Protein AF-A0A183E2H8-F1 (afdb_monomer)

Secondary structure (DSSP, 8-state):
-HHHHHHHHHHHTS-TTS--HHHHHT-GGGT-HHHHTS-S-HHHHHHHHHHHHHHHHHHHHTTTTTSPPPHHHHHHHHHHHHHHHHHTTT----SB---TT---TTPBPPHHHHHHHHHHHHHHHHHHHTTSTTGGGHHHHHHHHHTTS-TTS-HHHHHHHH-TT-HHHHHHHHHHHHHT-

Sequence (181 aa):
MKTERRVLEMLSEFNVDHLDLKLTISNEVLRDRTLYTLPDCAARRRLFTVVEALLMGLWQESFFGRVALEQQAQLFVVLIFGILKETLPKIRFNSEMFWFGGEQKRLKTDPLNNSLSFLSACWHIAALALRSSVSGEIEPFLHASCSLVPATSCLPMALLAHDERCLSCAVALLHLQQANM

Mean predicted aligned error: 7.99 Å

pLDDT: mean 79.0, std 15.91, range [37.16, 96.38]

Structure (mmCIF, N/CA/C/O backbone):
data_AF-A0A183E2H8-F1
#
_entry.id   AF-A0A183E2H8-F1
#
loop_
_atom_site.group_PDB
_atom_site.id
_atom_site.type_symbol
_atom_site.label_atom_id
_atom_site.label_alt_id
_atom_site.label_comp_id
_atom_site.label_asym_id
_atom_site.label_entity_id
_atom_site.label_seq_id
_atom_site.pdbx_PDB_ins_code
_atom_site.Cartn_x
_atom_site.Cartn_y
_atom_site.Cartn_z
_atom_site.occupancy
_atom_site.B_iso_or_equiv
_atom_site.auth_seq_id
_atom_site.auth_comp_id
_atom_site.auth_asym_id
_atom_site.auth_atom_id
_atom_site.pdbx_PDB_model_num
ATOM 1 N N . MET A 1 1 ? -0.381 -4.845 -23.004 1.00 54.28 1 MET A N 1
ATOM 2 C CA . MET A 1 1 ? -0.134 -3.441 -23.416 1.00 54.28 1 MET A CA 1
ATOM 3 C C . MET A 1 1 ? -1.381 -2.551 -23.389 1.00 54.28 1 MET A C 1
ATOM 5 O O . MET A 1 1 ? -1.341 -1.567 -22.669 1.00 54.28 1 MET A O 1
ATOM 9 N N . LYS A 1 2 ? -2.494 -2.848 -24.093 1.00 59.28 2 LYS A N 1
ATOM 10 C CA . LYS A 1 2 ? -3.701 -1.976 -24.052 1.00 59.28 2 LYS A CA 1
ATOM 11 C C . LYS A 1 2 ? -4.366 -1.883 -22.664 1.00 59.28 2 LYS A C 1
ATOM 13 O O . LYS A 1 2 ? -4.804 -0.807 -22.282 1.00 59.28 2 LYS A O 1
ATOM 18 N N . THR A 1 3 ? -4.391 -2.975 -21.898 1.00 73.81 3 THR A N 1
ATOM 19 C CA . THR A 1 3 ? -4.982 -3.013 -20.545 1.00 73.81 3 THR A CA 1
ATOM 20 C C . THR A 1 3 ? -4.170 -2.215 -19.523 1.00 73.81 3 THR A C 1
ATOM 22 O O . THR A 1 3 ? -4.734 -1.433 -18.774 1.00 73.81 3 THR A O 1
ATOM 25 N N . GLU A 1 4 ? -2.842 -2.349 -19.538 1.00 78.50 4 GLU A N 1
ATOM 26 C CA . GLU A 1 4 ? -1.947 -1.652 -18.602 1.00 78.50 4 GLU A CA 1
ATOM 27 C C . GLU A 1 4 ? -2.005 -0.131 -18.765 1.00 78.50 4 GLU A C 1
ATOM 29 O O . GLU A 1 4 ? -2.102 0.592 -17.781 1.00 78.50 4 GLU A O 1
ATOM 34 N N . ARG A 1 5 ? -2.008 0.356 -20.012 1.00 81.00 5 ARG A N 1
ATOM 35 C CA . ARG A 1 5 ? -2.097 1.790 -20.301 1.00 81.00 5 ARG A CA 1
ATOM 36 C C . ARG A 1 5 ? -3.407 2.394 -19.797 1.00 81.00 5 ARG A C 1
ATOM 38 O O . ARG A 1 5 ? -3.380 3.444 -19.173 1.00 81.00 5 ARG A O 1
ATOM 45 N N . ARG A 1 6 ? -4.528 1.699 -20.003 1.00 86.75 6 ARG A N 1
ATOM 46 C CA . ARG A 1 6 ? -5.835 2.129 -19.492 1.00 86.75 6 ARG A CA 1
ATOM 47 C C . ARG A 1 6 ? -5.867 2.156 -17.962 1.00 86.75 6 ARG A C 1
ATOM 49 O O . ARG A 1 6 ? -6.419 3.080 -17.383 1.00 86.75 6 ARG A O 1
ATOM 56 N N . VAL A 1 7 ? -5.275 1.154 -17.308 1.00 87.00 7 VAL A N 1
ATOM 57 C CA . VAL A 1 7 ? -5.150 1.129 -15.840 1.00 87.00 7 VAL A CA 1
ATOM 58 C C . VAL A 1 7 ? -4.305 2.297 -15.347 1.00 87.00 7 VAL A C 1
ATOM 60 O O . VAL A 1 7 ? -4.695 2.966 -14.398 1.00 87.00 7 VAL A O 1
ATOM 63 N N . LEU A 1 8 ? -3.182 2.578 -16.008 1.00 87.62 8 LEU A N 1
ATOM 64 C CA . LEU A 1 8 ? -2.346 3.723 -15.670 1.00 87.62 8 LEU A CA 1
ATOM 65 C C . LEU A 1 8 ? -3.106 5.045 -15.829 1.00 87.62 8 LEU A C 1
ATOM 67 O O . LEU A 1 8 ? -3.042 5.864 -14.925 1.00 87.62 8 LEU A O 1
ATOM 71 N N . GLU A 1 9 ? -3.853 5.227 -16.921 1.00 87.75 9 GLU A N 1
ATOM 72 C CA . GLU A 1 9 ? -4.687 6.415 -17.149 1.00 87.75 9 GLU A CA 1
ATOM 73 C C . GLU A 1 9 ? -5.702 6.610 -16.010 1.00 87.75 9 GLU A C 1
ATOM 75 O O . GLU A 1 9 ? -5.729 7.682 -15.414 1.00 87.75 9 GLU A O 1
ATOM 80 N N . MET A 1 10 ? -6.429 5.557 -15.613 1.00 89.31 10 MET A N 1
ATOM 81 C CA . MET A 1 10 ? -7.359 5.614 -14.471 1.00 89.31 10 MET A CA 1
ATOM 82 C C . MET A 1 10 ? -6.645 5.939 -13.149 1.00 89.31 10 MET A C 1
ATOM 84 O O . MET A 1 10 ? -7.134 6.722 -12.343 1.00 89.31 10 MET A O 1
ATOM 88 N N . LEU A 1 11 ? -5.466 5.358 -12.906 1.00 90.06 11 LEU A N 1
ATOM 89 C CA . LEU A 1 11 ? -4.692 5.613 -11.686 1.00 90.06 11 LEU A CA 1
ATOM 90 C C . LEU A 1 11 ? -4.042 7.009 -11.675 1.00 90.06 11 LEU A C 1
ATOM 92 O O . LEU A 1 11 ? -3.714 7.539 -10.611 1.00 90.06 11 LEU A O 1
ATOM 96 N N . SER A 1 12 ? -3.818 7.610 -12.840 1.00 88.12 12 SER A N 1
ATOM 97 C CA . SER A 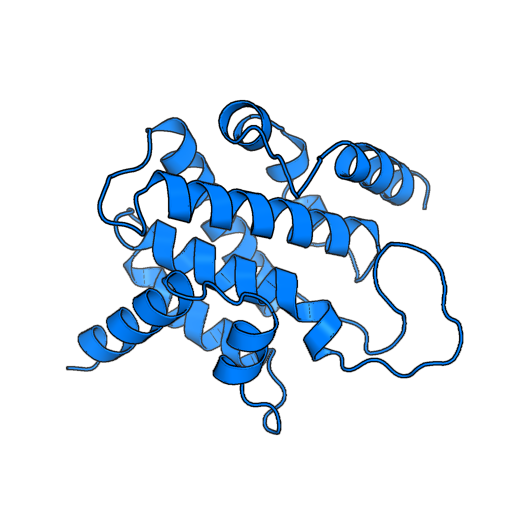1 12 ? -3.277 8.963 -12.973 1.00 88.12 12 SER A CA 1
ATOM 98 C C . SER A 1 12 ? -4.288 10.047 -12.600 1.00 88.12 12 SER A C 1
ATOM 100 O O . SER A 1 12 ? -3.861 11.138 -12.238 1.00 88.12 12 SER A O 1
ATOM 102 N N . GLU A 1 13 ? -5.589 9.747 -12.616 1.00 89.31 13 GLU A N 1
ATOM 103 C CA . GLU A 1 13 ? -6.647 10.678 -12.193 1.00 89.31 13 GLU A CA 1
ATOM 104 C C . GLU A 1 13 ? -6.617 10.969 -10.682 1.00 89.31 13 GLU A C 1
ATOM 106 O O . GLU A 1 13 ? -7.093 12.012 -10.238 1.00 89.31 13 GLU A O 1
ATOM 111 N N . PHE A 1 14 ? -6.013 10.087 -9.878 1.00 88.62 14 PHE A N 1
ATOM 112 C CA . PHE A 1 14 ? -5.847 10.319 -8.445 1.00 88.62 14 PHE A CA 1
ATOM 113 C C . PHE A 1 14 ? -4.779 11.383 -8.179 1.00 88.62 14 PHE A C 1
ATOM 115 O O . PHE A 1 14 ? -3.602 11.189 -8.494 1.00 88.62 14 PHE A O 1
ATOM 122 N N . ASN A 1 15 ? -5.162 12.475 -7.521 1.00 89.19 15 ASN A N 1
ATOM 123 C CA . ASN A 1 15 ? -4.214 13.443 -6.984 1.00 89.19 15 ASN A CA 1
ATOM 124 C C . ASN A 1 15 ? -3.679 12.945 -5.632 1.00 89.19 15 ASN A C 1
ATOM 126 O O . ASN A 1 15 ? -4.336 13.107 -4.610 1.00 89.19 15 ASN A O 1
ATOM 130 N N . VAL A 1 16 ? -2.493 12.330 -5.633 1.00 85.94 16 VAL A N 1
ATOM 131 C CA . VAL A 1 16 ? -1.892 11.723 -4.428 1.00 85.94 16 VAL A CA 1
ATOM 132 C C . VAL A 1 16 ? -1.556 12.731 -3.331 1.00 85.94 16 VAL A C 1
ATOM 134 O O . VAL A 1 16 ? -1.528 12.353 -2.165 1.00 85.94 16 VAL A O 1
ATOM 137 N N . ASP A 1 17 ? -1.378 14.005 -3.681 1.00 81.25 17 ASP A N 1
ATOM 138 C CA . ASP A 1 17 ? -1.115 15.066 -2.707 1.00 81.25 17 ASP A CA 1
ATOM 139 C C . ASP A 1 17 ? -2.408 15.545 -2.018 1.00 81.25 17 ASP A C 1
ATOM 141 O O . ASP A 1 17 ? -2.357 16.148 -0.949 1.00 81.25 17 ASP A O 1
ATOM 145 N N . HIS A 1 18 ? -3.571 15.299 -2.637 1.00 86.50 18 HIS A N 1
ATOM 146 C CA . HIS A 1 18 ? -4.880 15.809 -2.209 1.00 86.50 18 HIS A CA 1
ATOM 147 C C . HIS A 1 18 ? -5.983 14.761 -2.443 1.00 86.50 18 HIS A C 1
ATOM 149 O O . HIS A 1 18 ? -6.940 14.999 -3.185 1.00 86.50 18 HIS A O 1
ATOM 155 N N . LEU A 1 19 ? -5.836 13.576 -1.845 1.00 89.50 19 LEU A N 1
ATOM 156 C CA . LEU A 1 19 ? -6.822 12.500 -1.976 1.00 89.50 19 LEU A CA 1
ATOM 157 C C . LEU A 1 19 ? -8.088 12.786 -1.162 1.00 89.50 19 LEU A C 1
ATOM 159 O O . LEU A 1 19 ? -8.027 13.010 0.046 1.00 89.50 19 LEU A O 1
ATOM 163 N N . ASP A 1 20 ? -9.252 12.655 -1.799 1.00 92.81 20 ASP A N 1
ATOM 164 C CA . ASP A 1 20 ? -10.514 12.466 -1.080 1.00 92.81 20 ASP A CA 1
ATOM 165 C C . ASP A 1 20 ? -10.590 11.007 -0.613 1.00 92.81 20 ASP A C 1
ATOM 167 O O . ASP A 1 20 ? -10.833 10.097 -1.412 1.00 92.81 20 ASP A O 1
ATOM 171 N N . LEU A 1 21 ? -10.346 10.769 0.677 1.00 92.81 21 LEU A N 1
ATOM 172 C CA . LEU A 1 21 ? -10.249 9.418 1.237 1.00 92.81 21 LEU A CA 1
ATOM 173 C C . LEU A 1 21 ? -11.554 8.623 1.069 1.00 92.81 21 LEU A C 1
ATOM 175 O O . LEU A 1 21 ? -11.506 7.438 0.728 1.00 92.81 21 LEU A O 1
ATOM 179 N N . LYS 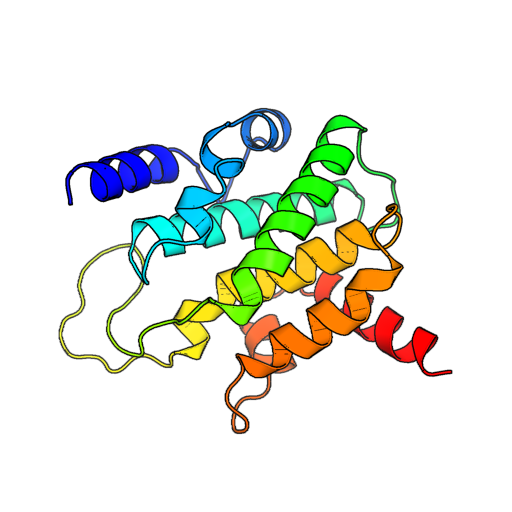A 1 22 ? -12.720 9.264 1.232 1.00 91.06 22 LYS A N 1
ATOM 180 C CA . LYS A 1 22 ? -14.029 8.590 1.164 1.00 91.06 22 LYS A CA 1
ATOM 181 C C . LYS A 1 22 ? -14.353 8.146 -0.262 1.00 91.06 22 LYS A C 1
ATOM 183 O O . LYS A 1 22 ? -14.769 7.001 -0.480 1.00 91.06 22 LYS A O 1
ATOM 188 N N . LEU A 1 23 ? -14.112 9.019 -1.241 1.00 90.94 23 LEU A N 1
ATOM 189 C CA . LEU A 1 23 ? -14.268 8.673 -2.656 1.00 90.94 23 LEU A CA 1
ATOM 190 C C . LEU A 1 23 ? -13.242 7.622 -3.088 1.00 90.94 23 LEU A C 1
ATOM 192 O O . LEU A 1 23 ? -13.588 6.661 -3.774 1.00 90.94 23 LEU A O 1
ATOM 196 N N . THR A 1 24 ? -11.996 7.763 -2.636 1.00 93.06 24 THR A N 1
ATOM 197 C CA . THR A 1 24 ? -10.891 6.884 -3.034 1.00 93.06 24 THR A CA 1
ATOM 198 C C . THR A 1 24 ? -11.090 5.455 -2.518 1.00 93.06 24 THR A C 1
ATOM 200 O O . THR A 1 24 ? -10.971 4.513 -3.298 1.00 93.06 24 THR A O 1
ATOM 203 N N . ILE A 1 25 ? -11.492 5.266 -1.252 1.00 94.50 25 ILE A N 1
ATOM 204 C CA . ILE A 1 25 ? -11.811 3.938 -0.680 1.00 94.50 25 ILE A CA 1
ATOM 205 C C . ILE A 1 25 ? -12.918 3.215 -1.465 1.00 94.50 25 ILE A C 1
ATOM 207 O O . ILE A 1 25 ? -12.972 1.979 -1.501 1.00 94.50 25 ILE A O 1
ATOM 211 N N . SER A 1 26 ? -13.828 3.976 -2.071 1.00 91.81 26 SER A N 1
ATOM 212 C CA . SER A 1 26 ? -14.963 3.451 -2.831 1.00 91.81 26 SER A CA 1
ATOM 213 C C . SER A 1 26 ? -14.603 3.063 -4.268 1.00 91.81 26 SER A C 1
ATOM 215 O O . SER A 1 26 ? -15.443 2.507 -4.968 1.00 91.81 26 SER A O 1
ATOM 217 N N . ASN A 1 27 ? -13.375 3.332 -4.719 1.00 93.69 27 ASN A N 1
ATOM 218 C CA . ASN A 1 27 ? -12.967 3.059 -6.089 1.00 93.69 27 ASN A CA 1
ATOM 219 C C . ASN A 1 27 ? -12.604 1.578 -6.297 1.00 93.69 27 ASN A C 1
ATOM 221 O O . ASN A 1 27 ? -11.701 1.038 -5.656 1.00 93.69 27 ASN A O 1
ATOM 225 N N . GLU A 1 28 ? -13.280 0.933 -7.246 1.00 92.00 28 GLU A N 1
ATOM 226 C CA . GLU A 1 28 ? -13.105 -0.492 -7.553 1.00 92.00 28 GLU A CA 1
ATOM 227 C C . GLU A 1 28 ? -11.723 -0.834 -8.127 1.00 92.00 28 GLU A C 1
ATOM 229 O O . GLU A 1 28 ? -11.232 -1.942 -7.918 1.00 92.00 28 GLU A O 1
ATOM 234 N N . VAL A 1 29 ? -11.038 0.118 -8.774 1.00 92.81 29 VAL A N 1
ATOM 235 C CA . VAL A 1 29 ? -9.674 -0.096 -9.290 1.00 92.81 29 VAL A CA 1
ATOM 236 C C . VAL A 1 29 ? -8.709 -0.433 -8.152 1.00 92.81 29 VAL A C 1
ATOM 238 O O . VAL A 1 29 ? -7.839 -1.281 -8.320 1.00 92.81 29 VAL A O 1
ATOM 241 N N . LEU A 1 30 ? -8.881 0.165 -6.969 1.00 93.88 30 LEU A N 1
ATOM 242 C CA . LEU A 1 30 ? -8.025 -0.119 -5.811 1.00 93.88 30 LEU A CA 1
ATOM 243 C C . LEU A 1 30 ? -8.356 -1.457 -5.135 1.00 93.88 30 LEU A C 1
ATOM 245 O O . LEU A 1 30 ? -7.588 -1.938 -4.311 1.00 93.88 30 LEU A O 1
ATOM 249 N N . ARG A 1 31 ? -9.493 -2.072 -5.470 1.00 93.88 31 ARG A N 1
ATOM 250 C CA . ARG A 1 31 ? -9.941 -3.358 -4.911 1.00 93.88 31 ARG A CA 1
ATOM 251 C C . ARG A 1 31 ? -9.623 -4.535 -5.830 1.00 93.88 31 ARG A C 1
ATOM 253 O O . ARG A 1 31 ? -9.692 -5.689 -5.399 1.00 93.88 31 ARG A O 1
ATOM 260 N N . ASP A 1 32 ? -9.269 -4.260 -7.082 1.00 93.62 32 ASP A N 1
ATOM 261 C CA . ASP A 1 32 ? -8.957 -5.277 -8.077 1.00 93.62 32 ASP A CA 1
ATOM 262 C C . ASP A 1 32 ? -7.619 -5.961 -7.766 1.00 93.62 32 ASP A C 1
ATOM 264 O O . ASP A 1 32 ? -6.531 -5.462 -8.067 1.00 93.62 32 ASP A O 1
ATOM 268 N N . ARG A 1 33 ? -7.715 -7.171 -7.204 1.00 93.44 33 ARG A N 1
ATOM 269 C CA . ARG A 1 33 ? -6.571 -8.029 -6.864 1.00 93.44 33 ARG A CA 1
ATOM 270 C C . ARG A 1 33 ? -5.638 -8.290 -8.043 1.00 93.44 33 ARG A C 1
ATOM 272 O O . ARG A 1 33 ? -4.438 -8.467 -7.839 1.00 93.44 33 ARG A O 1
ATOM 279 N N . THR A 1 34 ? -6.162 -8.334 -9.268 1.00 92.31 34 THR A N 1
ATOM 280 C CA . THR A 1 34 ? -5.356 -8.676 -10.446 1.00 92.31 34 THR A CA 1
ATOM 281 C C . THR A 1 34 ? -4.284 -7.620 -10.709 1.00 92.31 34 THR A C 1
ATOM 283 O O . THR A 1 34 ? -3.170 -7.966 -11.110 1.00 92.31 34 THR A O 1
ATOM 286 N N . LEU A 1 35 ? -4.561 -6.354 -10.373 1.00 92.75 35 LEU A N 1
ATOM 287 C CA . LEU A 1 35 ? -3.640 -5.238 -10.583 1.00 92.75 35 LEU A CA 1
ATOM 288 C C . LEU A 1 35 ? -2.413 -5.303 -9.665 1.00 92.75 35 LEU A C 1
ATOM 290 O O . LEU A 1 35 ? -1.305 -4.976 -10.092 1.00 92.75 35 LEU A O 1
ATOM 294 N N . TYR A 1 36 ? -2.583 -5.805 -8.441 1.00 92.69 36 TYR A N 1
ATOM 295 C CA . TYR A 1 36 ? -1.495 -6.004 -7.475 1.00 92.69 36 TYR A CA 1
ATOM 296 C C . TYR A 1 36 ? -0.517 -7.102 -7.915 1.00 92.69 36 TYR A C 1
ATOM 298 O O . TYR A 1 36 ? 0.659 -7.079 -7.556 1.00 92.69 36 TYR A O 1
ATOM 306 N N . THR A 1 37 ? -0.991 -8.043 -8.735 1.00 89.25 37 THR A N 1
ATOM 307 C CA . THR A 1 37 ? -0.209 -9.188 -9.226 1.00 89.25 37 THR A CA 1
ATOM 308 C C . THR A 1 37 ? 0.425 -8.982 -10.599 1.00 89.25 37 THR A C 1
ATOM 310 O O . THR A 1 37 ? 1.101 -9.884 -11.095 1.00 89.25 37 THR A O 1
ATOM 313 N N . LEU A 1 38 ? 0.232 -7.814 -11.224 1.00 89.25 38 LEU A N 1
ATOM 314 C CA . LEU A 1 38 ? 0.878 -7.493 -12.497 1.00 89.25 38 LEU A CA 1
ATOM 315 C C . LEU A 1 38 ? 2.408 -7.647 -12.390 1.00 89.25 38 LEU A C 1
ATOM 317 O O . LEU A 1 38 ? 2.965 -7.491 -11.300 1.00 89.25 38 LEU A O 1
ATOM 321 N N . PRO A 1 39 ? 3.123 -7.924 -13.494 1.00 88.31 39 PRO A N 1
ATOM 322 C CA . PRO A 1 39 ? 4.574 -7.765 -13.540 1.00 88.31 39 PRO A CA 1
ATOM 323 C C . PRO A 1 39 ? 4.994 -6.338 -13.170 1.00 88.31 39 PRO A C 1
ATOM 325 O O . PRO A 1 39 ? 4.172 -5.421 -13.161 1.00 88.31 39 PRO A O 1
ATOM 328 N N . ASP A 1 40 ? 6.277 -6.135 -12.870 1.00 86.19 40 ASP A N 1
ATOM 329 C CA . ASP A 1 40 ? 6.757 -4.794 -12.549 1.00 86.19 40 ASP A CA 1
ATOM 330 C C . ASP A 1 40 ? 6.614 -3.836 -13.727 1.00 86.19 40 ASP A C 1
ATOM 332 O O . ASP A 1 40 ? 7.250 -4.008 -14.766 1.00 86.19 40 ASP A O 1
ATOM 336 N N . CYS A 1 41 ? 5.739 -2.848 -13.559 1.00 85.31 41 CYS A N 1
ATOM 337 C CA . CYS A 1 41 ? 5.324 -1.938 -14.608 1.00 85.31 41 CYS A CA 1
ATOM 338 C C . CYS A 1 41 ? 4.822 -0.609 -14.028 1.00 85.31 41 CYS A C 1
ATOM 340 O O . CYS A 1 41 ? 4.549 -0.494 -12.828 1.00 85.31 41 CYS A O 1
ATOM 342 N N . ALA A 1 42 ? 4.674 0.402 -14.888 1.00 83.69 42 ALA A N 1
ATOM 343 C CA . ALA A 1 42 ? 4.284 1.747 -14.469 1.00 83.69 42 ALA A CA 1
ATOM 344 C C . ALA A 1 42 ? 2.908 1.766 -13.784 1.00 83.69 42 ALA A C 1
ATOM 346 O O . ALA A 1 42 ? 2.752 2.401 -12.745 1.00 83.69 42 ALA A O 1
ATOM 347 N N . ALA A 1 43 ? 1.934 1.021 -14.317 1.00 88.56 43 ALA A N 1
ATOM 348 C CA . ALA A 1 43 ? 0.594 0.934 -13.737 1.00 88.56 43 ALA A CA 1
ATOM 349 C C . ALA A 1 43 ? 0.616 0.359 -12.312 1.00 88.56 43 ALA A C 1
ATOM 351 O O . ALA A 1 43 ? 0.002 0.921 -11.409 1.00 88.56 43 ALA A O 1
ATOM 352 N N . ARG A 1 44 ? 1.370 -0.725 -12.086 1.00 90.56 44 ARG A N 1
ATOM 353 C CA . ARG A 1 44 ? 1.466 -1.365 -10.767 1.00 90.56 44 ARG A CA 1
ATOM 354 C C . ARG A 1 44 ? 2.183 -0.477 -9.752 1.00 90.56 44 ARG A C 1
ATOM 356 O O . ARG A 1 44 ? 1.747 -0.368 -8.612 1.00 90.56 44 ARG A O 1
ATOM 363 N N . ARG A 1 45 ? 3.261 0.196 -10.162 1.00 87.56 45 ARG A N 1
ATOM 364 C CA . ARG A 1 45 ? 3.938 1.181 -9.304 1.00 87.56 45 ARG A CA 1
ATOM 365 C C . ARG A 1 45 ? 3.000 2.336 -8.958 1.00 87.56 45 ARG A C 1
ATOM 367 O O . ARG A 1 45 ? 2.930 2.721 -7.797 1.00 87.56 45 ARG A O 1
ATOM 374 N N . ARG A 1 46 ? 2.210 2.813 -9.932 1.00 89.25 46 ARG A N 1
ATOM 375 C CA . ARG A 1 46 ? 1.195 3.850 -9.701 1.00 89.25 46 ARG A CA 1
ATOM 376 C C . ARG A 1 46 ? 0.151 3.418 -8.693 1.00 89.25 46 ARG A C 1
ATOM 378 O O . ARG A 1 46 ? -0.148 4.178 -7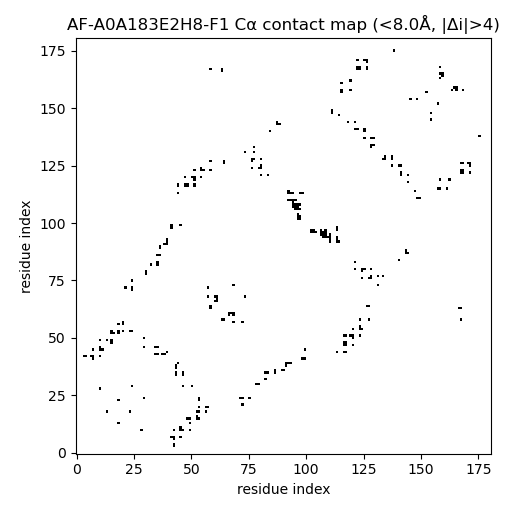.776 1.00 89.25 46 ARG A O 1
ATOM 385 N N . LEU A 1 47 ? -0.339 2.193 -8.826 1.00 93.06 47 LEU A N 1
ATOM 386 C CA . LEU A 1 47 ? -1.266 1.607 -7.872 1.00 93.06 47 LEU A CA 1
ATOM 387 C C . LEU A 1 47 ? -0.693 1.661 -6.453 1.00 93.06 47 LEU A C 1
ATOM 389 O O . LEU A 1 47 ? -1.363 2.172 -5.563 1.00 93.06 47 LEU A O 1
ATOM 393 N N . PHE A 1 48 ? 0.551 1.217 -6.245 1.00 92.12 48 PHE A N 1
ATOM 394 C CA . PHE A 1 48 ? 1.162 1.249 -4.914 1.00 92.12 48 PHE A CA 1
ATOM 395 C C . PHE A 1 48 ? 1.334 2.658 -4.359 1.00 92.12 48 PHE A C 1
ATOM 397 O O . PHE A 1 48 ? 1.051 2.849 -3.186 1.00 92.12 48 PHE A O 1
ATOM 404 N N . THR A 1 49 ? 1.698 3.649 -5.174 1.00 89.56 49 THR A N 1
ATOM 405 C CA . THR A 1 49 ? 1.770 5.048 -4.717 1.00 89.56 49 THR A CA 1
ATOM 406 C C . THR A 1 49 ? 0.400 5.597 -4.303 1.00 89.56 49 THR A C 1
ATOM 408 O O . THR A 1 49 ? 0.295 6.311 -3.312 1.00 89.56 49 THR A O 1
ATOM 411 N N . VAL A 1 50 ? -0.671 5.274 -5.039 1.00 92.88 50 VAL A N 1
ATOM 412 C CA . VAL A 1 50 ? -2.034 5.715 -4.675 1.00 92.88 50 VAL A CA 1
ATOM 413 C C . VAL A 1 50 ? -2.498 5.028 -3.395 1.00 92.88 50 VAL A C 1
ATOM 415 O O . VAL A 1 50 ? -3.046 5.682 -2.512 1.00 92.88 50 VAL A O 1
ATOM 418 N N . VAL A 1 51 ? -2.251 3.722 -3.277 1.00 95.06 51 VAL A N 1
ATOM 419 C CA . VAL A 1 51 ? -2.577 2.942 -2.078 1.00 95.06 51 VAL A CA 1
ATOM 420 C C . VAL A 1 51 ? -1.797 3.459 -0.874 1.00 95.06 51 VAL A C 1
ATOM 422 O O . VAL A 1 51 ? -2.393 3.685 0.169 1.00 95.06 51 VAL A O 1
ATOM 425 N N . GLU A 1 52 ? -0.496 3.693 -1.011 1.00 92.19 52 GLU A N 1
ATOM 426 C CA . GLU A 1 52 ? 0.342 4.285 0.032 1.00 92.19 52 GLU A CA 1
ATOM 427 C C . GLU A 1 52 ? -0.223 5.625 0.513 1.00 92.19 52 GLU A C 1
ATOM 429 O O . GLU A 1 52 ? -0.478 5.786 1.706 1.00 92.19 52 GLU A O 1
ATOM 434 N N . ALA A 1 53 ? -0.476 6.559 -0.409 1.00 91.00 53 ALA A N 1
ATOM 435 C CA . ALA A 1 53 ? -1.004 7.878 -0.075 1.00 91.00 53 ALA A CA 1
ATOM 436 C C . ALA A 1 53 ? -2.363 7.787 0.640 1.00 91.00 53 ALA A C 1
ATOM 438 O O . ALA A 1 53 ? -2.600 8.485 1.627 1.00 91.00 53 ALA A O 1
ATOM 439 N N . LEU A 1 54 ? -3.235 6.878 0.193 1.00 94.31 54 LEU A N 1
ATOM 440 C CA . LEU A 1 54 ? -4.521 6.616 0.832 1.00 94.31 54 LEU A CA 1
ATOM 441 C C . LEU A 1 54 ? -4.355 6.082 2.260 1.00 94.31 54 LEU A C 1
ATOM 443 O O . LEU A 1 54 ? -5.007 6.572 3.178 1.00 94.31 54 LEU A O 1
ATOM 447 N N . LEU A 1 55 ? -3.486 5.089 2.462 1.00 93.50 55 LEU A N 1
ATOM 448 C CA . LEU A 1 55 ? -3.245 4.496 3.779 1.00 93.50 55 LEU A CA 1
ATOM 449 C C . LEU A 1 55 ? -2.605 5.495 4.741 1.00 93.50 55 LEU A C 1
ATOM 451 O O . LEU A 1 55 ? -2.998 5.555 5.903 1.00 93.50 55 LEU A O 1
ATOM 455 N N . MET A 1 56 ? -1.686 6.326 4.255 1.00 90.12 56 MET A N 1
ATOM 456 C CA . MET A 1 56 ? -1.128 7.421 5.039 1.00 90.12 56 MET A CA 1
ATOM 457 C C . MET A 1 56 ? -2.214 8.438 5.428 1.00 90.12 56 MET A C 1
ATOM 459 O O . MET A 1 56 ? -2.256 8.878 6.578 1.00 90.12 56 MET A O 1
ATOM 463 N N . GLY A 1 57 ? -3.124 8.775 4.509 1.00 91.69 57 GLY A N 1
ATOM 464 C CA . GLY A 1 57 ? -4.272 9.636 4.797 1.00 91.69 57 GLY A CA 1
ATOM 465 C C . GLY A 1 57 ? -5.186 9.051 5.877 1.00 91.69 57 GLY A C 1
ATOM 466 O O . GLY A 1 57 ? -5.518 9.739 6.839 1.00 91.69 57 GLY A O 1
ATOM 467 N N . LEU A 1 58 ? -5.508 7.758 5.791 1.00 92.69 58 LEU A N 1
ATOM 468 C CA . LEU A 1 58 ? -6.289 7.058 6.819 1.00 92.69 58 LEU A CA 1
ATOM 469 C C . LEU A 1 58 ? -5.559 6.985 8.161 1.00 92.69 58 LEU A C 1
ATOM 471 O O . LEU A 1 58 ? -6.171 7.129 9.219 1.00 92.69 58 LEU A O 1
ATOM 475 N N . TRP A 1 59 ? -4.241 6.800 8.141 1.00 90.31 59 TRP A N 1
ATOM 476 C CA . TRP A 1 59 ? -3.432 6.843 9.352 1.00 90.31 59 TRP A CA 1
ATOM 477 C C . TRP A 1 59 ? -3.520 8.212 10.034 1.00 90.31 59 TRP A C 1
ATOM 479 O O . TRP A 1 59 ? -3.733 8.283 11.246 1.00 90.31 59 TRP A O 1
ATOM 489 N N . GLN A 1 60 ? -3.459 9.298 9.265 1.00 88.50 60 GLN A N 1
ATOM 490 C CA . GLN A 1 60 ? -3.638 10.657 9.778 1.00 88.50 60 GLN A CA 1
ATOM 491 C C . GLN A 1 60 ? -5.070 10.907 10.280 1.00 88.50 60 GLN A C 1
ATOM 493 O O . GLN A 1 60 ? -5.233 11.446 11.374 1.00 88.50 60 GLN A O 1
ATOM 498 N N . GLU A 1 61 ? -6.096 10.462 9.547 1.00 90.00 61 GLU A N 1
ATOM 499 C CA . GLU A 1 61 ? -7.512 10.583 9.940 1.00 90.00 61 GLU A CA 1
ATOM 500 C C . GLU A 1 61 ? -7.810 9.833 11.247 1.00 90.00 61 GLU A C 1
ATOM 502 O O . GLU A 1 61 ? -8.512 10.340 12.120 1.00 90.00 61 GLU A O 1
ATOM 507 N N . SER A 1 62 ? -7.181 8.672 11.450 1.00 88.06 62 SER A N 1
ATOM 508 C CA . SER A 1 62 ? -7.242 7.915 12.710 1.00 88.06 62 SER A CA 1
ATOM 509 C C . SER A 1 62 ? -6.486 8.579 13.875 1.00 88.06 62 SER A C 1
ATOM 511 O O . SER A 1 62 ? -6.326 7.982 14.942 1.00 88.06 62 SER A O 1
ATOM 513 N N . PHE A 1 63 ? -5.971 9.798 13.681 1.00 86.81 63 PHE A N 1
ATOM 514 C CA . PHE A 1 63 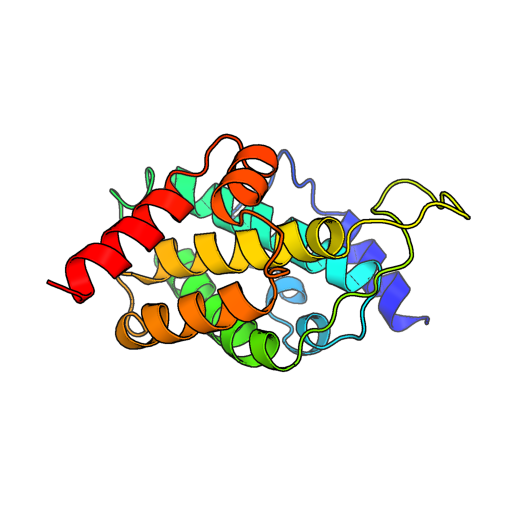? -5.077 10.493 14.602 1.00 86.81 63 PHE A CA 1
ATOM 515 C C . PHE A 1 63 ? -3.911 9.592 15.036 1.00 86.81 63 PHE A C 1
ATOM 517 O O . PHE A 1 63 ? -3.621 9.436 16.226 1.00 86.81 63 PHE A O 1
ATOM 524 N N . PHE A 1 64 ? -3.274 8.960 14.045 1.00 84.06 64 PHE A N 1
ATOM 525 C CA . PHE A 1 64 ? -2.165 8.023 14.215 1.00 84.06 64 PHE A CA 1
ATOM 526 C C . PHE A 1 64 ? -2.541 6.827 15.111 1.00 84.06 64 PHE A C 1
ATOM 528 O O . PHE A 1 64 ? -1.850 6.503 16.079 1.00 84.06 64 PHE A O 1
ATOM 535 N N . GLY A 1 65 ? -3.691 6.205 14.829 1.00 79.88 65 GLY A N 1
ATOM 536 C CA . GLY A 1 65 ? -4.196 5.016 15.525 1.00 79.88 65 GLY A CA 1
ATOM 537 C C . GLY A 1 65 ? -4.857 5.285 16.880 1.00 79.88 65 GLY A C 1
ATOM 538 O O . GLY A 1 65 ? -5.248 4.346 17.580 1.00 79.88 65 GLY A O 1
ATOM 539 N N . ARG A 1 66 ? -4.998 6.552 17.283 1.00 82.19 66 ARG A N 1
ATOM 540 C CA . ARG A 1 66 ? -5.671 6.928 18.537 1.00 82.19 66 ARG A CA 1
ATOM 541 C C . ARG A 1 66 ? -7.189 6.823 18.423 1.00 82.19 66 ARG A C 1
ATOM 543 O O . ARG A 1 66 ? -7.839 6.454 19.399 1.00 82.19 66 ARG A O 1
ATOM 550 N N . VAL A 1 67 ? -7.730 7.096 17.242 1.00 86.75 67 VAL A N 1
ATOM 551 C CA . VAL A 1 67 ? -9.161 7.081 16.931 1.00 86.75 6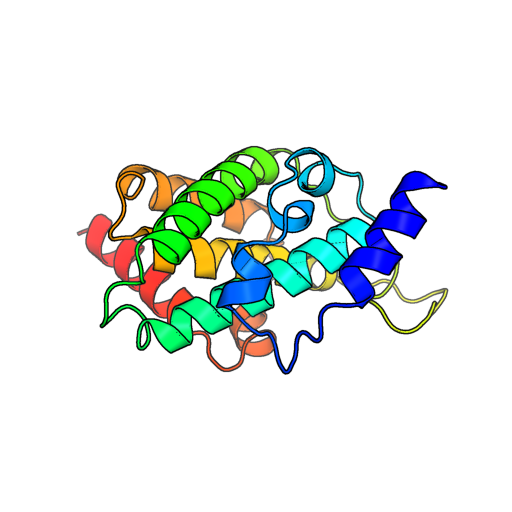7 VAL A CA 1
ATOM 552 C C . VAL A 1 67 ? -9.462 5.908 15.999 1.00 86.75 67 VAL A C 1
ATOM 554 O O . VAL A 1 67 ? -8.666 5.575 15.124 1.00 86.75 67 VAL A O 1
ATOM 557 N N . ALA A 1 68 ? -10.595 5.239 16.210 1.00 87.25 68 ALA A N 1
ATOM 558 C CA . ALA A 1 68 ? -11.040 4.182 15.309 1.00 87.25 68 ALA A CA 1
ATOM 559 C C . ALA A 1 68 ? -11.463 4.775 13.957 1.00 87.25 68 ALA A C 1
ATOM 561 O O . ALA A 1 68 ? -12.106 5.820 13.912 1.00 87.25 68 ALA A O 1
ATOM 562 N N . LEU A 1 69 ? -11.123 4.087 12.868 1.00 90.88 69 LEU A N 1
ATOM 563 C CA . LEU A 1 69 ? -11.612 4.440 11.539 1.00 90.88 69 LEU A CA 1
ATOM 564 C C . LEU A 1 69 ? -13.124 4.204 11.421 1.00 90.88 69 LEU A C 1
ATOM 566 O O . LEU A 1 69 ? -13.677 3.311 12.066 1.00 90.88 69 LEU A O 1
ATOM 570 N N . GLU A 1 70 ? -13.777 4.959 10.534 1.00 92.50 70 GLU A N 1
ATOM 571 C CA . GLU A 1 70 ? -15.146 4.662 10.107 1.00 92.50 70 GLU A CA 1
ATOM 572 C C . GLU A 1 70 ? -15.232 3.236 9.522 1.00 92.50 70 GLU A C 1
ATOM 574 O O . GLU A 1 70 ? -14.283 2.728 8.917 1.00 92.50 70 GLU A O 1
ATOM 579 N N . GLN A 1 71 ? -16.396 2.590 9.659 1.00 92.19 71 GLN A N 1
ATOM 580 C CA . GLN A 1 71 ? -16.589 1.181 9.285 1.00 92.19 71 GLN A CA 1
ATOM 581 C C . GLN A 1 71 ? -16.154 0.876 7.842 1.00 92.19 71 GLN A C 1
ATOM 583 O O . GLN A 1 71 ? -15.524 -0.149 7.585 1.00 92.19 71 GLN A O 1
ATOM 588 N N . GLN A 1 72 ? -16.457 1.770 6.897 1.00 93.56 72 GLN A N 1
ATOM 589 C CA . GLN A 1 72 ? -16.084 1.595 5.494 1.00 93.56 72 GLN A CA 1
ATOM 590 C C . GLN A 1 72 ? -14.561 1.588 5.297 1.00 93.56 72 GLN A C 1
ATOM 592 O O . GLN A 1 72 ? -14.035 0.736 4.579 1.00 93.56 72 GLN A O 1
ATOM 597 N N . ALA A 1 73 ? -13.849 2.502 5.960 1.00 94.12 73 ALA A N 1
ATOM 598 C CA . ALA A 1 73 ? -12.394 2.562 5.921 1.00 94.12 73 ALA A CA 1
ATOM 599 C C . ALA A 1 73 ? -11.765 1.337 6.602 1.00 94.12 73 ALA A C 1
ATOM 601 O O . ALA A 1 73 ? -10.798 0.779 6.090 1.00 94.12 73 ALA A O 1
ATOM 602 N N . GLN A 1 74 ? -12.352 0.849 7.697 1.00 93.31 74 GLN A N 1
ATOM 603 C CA . GLN A 1 74 ? -11.886 -0.371 8.359 1.00 93.31 74 GLN A CA 1
ATOM 604 C C . GLN A 1 74 ? -12.042 -1.616 7.468 1.00 93.31 74 GLN A C 1
ATOM 606 O O . GLN A 1 74 ? -11.115 -2.420 7.370 1.00 93.31 74 GLN A O 1
ATOM 611 N N . LEU A 1 75 ? -13.179 -1.766 6.778 1.00 93.75 75 LEU A N 1
ATOM 612 C CA . LEU A 1 75 ? -13.391 -2.857 5.815 1.00 93.75 75 LEU A CA 1
ATOM 613 C C . LEU A 1 75 ? -12.384 -2.794 4.661 1.00 93.75 75 LEU A C 1
ATOM 615 O O . LEU A 1 75 ? -11.848 -3.822 4.247 1.00 93.75 75 LEU A O 1
ATOM 619 N N . PHE A 1 76 ? -12.095 -1.587 4.176 1.00 95.06 76 PHE A N 1
ATOM 620 C CA . PHE A 1 76 ? -11.076 -1.371 3.157 1.00 95.06 76 PHE A CA 1
ATOM 621 C C . PHE A 1 76 ? -9.678 -1.759 3.649 1.00 95.06 76 PHE A C 1
ATOM 623 O O . PHE A 1 76 ? -8.971 -2.476 2.946 1.00 95.06 76 PHE A O 1
ATOM 630 N N . VAL A 1 77 ? -9.299 -1.369 4.870 1.00 94.69 77 VAL A N 1
ATOM 631 C CA . VAL A 1 77 ? -8.016 -1.756 5.479 1.00 94.69 77 VAL A CA 1
ATOM 632 C C . VAL A 1 77 ? -7.872 -3.278 5.539 1.00 94.69 77 VAL A C 1
ATOM 634 O O . VAL A 1 77 ? -6.856 -3.814 5.104 1.00 94.69 77 VAL A O 1
ATOM 637 N N . VAL A 1 78 ? -8.894 -3.999 6.008 1.00 94.56 78 VAL A N 1
ATOM 638 C CA . VAL A 1 78 ? -8.847 -5.471 6.075 1.00 94.56 78 VAL A CA 1
ATOM 639 C C . VAL A 1 78 ? -8.714 -6.092 4.680 1.00 94.56 78 VAL A C 1
ATOM 641 O O . VAL A 1 78 ? -7.923 -7.019 4.488 1.00 94.56 78 VAL A O 1
ATOM 644 N N . LEU A 1 79 ? -9.441 -5.564 3.689 1.00 95.81 79 LEU A N 1
ATOM 645 C CA . LEU A 1 79 ? -9.346 -6.019 2.302 1.00 95.81 79 LEU A CA 1
ATOM 646 C C . LEU A 1 79 ? -7.931 -5.823 1.744 1.00 95.81 79 LEU A C 1
ATOM 648 O O . LEU A 1 79 ? -7.327 -6.783 1.264 1.00 95.81 79 LEU A O 1
ATOM 652 N N . ILE A 1 80 ? -7.396 -4.602 1.819 1.00 96.38 80 ILE A N 1
ATOM 653 C CA . ILE A 1 80 ? -6.071 -4.273 1.281 1.00 96.38 80 ILE A CA 1
ATOM 654 C C . ILE A 1 80 ? -4.969 -5.030 2.022 1.00 96.38 80 ILE A C 1
ATOM 656 O O . ILE A 1 80 ? -4.042 -5.512 1.375 1.00 96.38 80 ILE A O 1
ATOM 660 N N . PHE A 1 81 ? -5.087 -5.219 3.340 1.00 96.00 81 PHE A N 1
ATOM 661 C CA . PHE A 1 81 ? -4.165 -6.063 4.101 1.00 96.00 81 PHE A CA 1
ATOM 662 C C . PHE A 1 81 ? -4.105 -7.479 3.520 1.00 96.00 81 PHE A C 1
ATOM 664 O O . PHE A 1 81 ? -3.021 -7.985 3.231 1.00 96.00 81 PHE A O 1
ATOM 671 N N . GLY A 1 82 ? -5.266 -8.096 3.269 1.00 95.69 82 GLY A N 1
ATOM 672 C CA . GLY A 1 82 ? -5.342 -9.413 2.637 1.00 95.69 82 GLY A CA 1
ATOM 673 C C . GLY A 1 82 ? -4.662 -9.452 1.264 1.00 95.69 82 GLY A C 1
ATOM 674 O O . GLY A 1 82 ? -3.878 -10.360 0.990 1.00 95.69 82 GLY A O 1
ATOM 675 N N . ILE A 1 83 ? -4.899 -8.437 0.427 1.00 96.38 83 ILE A N 1
ATOM 676 C CA . ILE A 1 83 ? -4.300 -8.334 -0.913 1.00 96.38 83 ILE A CA 1
ATOM 677 C C . ILE A 1 83 ? -2.777 -8.187 -0.837 1.00 96.38 83 ILE A C 1
ATOM 679 O O . ILE A 1 83 ? -2.052 -8.908 -1.528 1.00 96.38 83 ILE A O 1
ATOM 683 N N . LEU A 1 84 ? -2.272 -7.274 -0.003 1.00 95.31 84 LEU A N 1
ATOM 684 C CA . LEU A 1 84 ? -0.835 -7.031 0.138 1.00 95.31 84 LEU A CA 1
ATOM 685 C C . LEU A 1 84 ? -0.125 -8.255 0.718 1.00 95.31 84 LEU A C 1
ATOM 687 O O . LEU A 1 84 ? 0.915 -8.649 0.192 1.00 95.31 84 LEU A O 1
ATOM 691 N N . LYS A 1 85 ? -0.724 -8.926 1.707 1.00 94.44 85 LYS A N 1
ATOM 692 C CA . LYS A 1 85 ? -0.227 -10.191 2.267 1.00 94.44 85 LYS A CA 1
ATOM 693 C C . LYS A 1 85 ? -0.093 -11.284 1.203 1.00 94.44 85 LYS A C 1
ATOM 695 O O . LYS A 1 85 ? 0.939 -11.945 1.127 1.00 94.44 85 LYS A O 1
ATOM 700 N N . GLU A 1 86 ? -1.100 -11.458 0.346 1.00 94.00 86 GLU A N 1
ATOM 701 C CA . GLU A 1 86 ? -1.065 -12.439 -0.753 1.00 94.00 86 GLU A CA 1
ATOM 702 C C . GLU A 1 86 ? -0.072 -12.073 -1.872 1.00 94.00 86 GLU A C 1
ATOM 704 O O . GLU A 1 86 ? 0.426 -12.959 -2.580 1.00 94.00 86 GLU A O 1
ATOM 709 N N . THR A 1 87 ? 0.180 -10.775 -2.056 1.00 93.25 87 THR A N 1
ATOM 710 C CA . THR A 1 87 ? 1.052 -10.221 -3.104 1.00 93.25 87 THR A CA 1
ATOM 711 C C . THR A 1 87 ? 2.521 -10.265 -2.698 1.00 93.25 87 THR A C 1
ATOM 713 O O . THR A 1 87 ? 3.379 -10.589 -3.519 1.00 93.25 87 THR A O 1
ATOM 716 N N . LEU A 1 88 ? 2.810 -9.998 -1.425 1.00 91.31 88 LEU A N 1
ATOM 717 C CA . LEU A 1 88 ? 4.151 -9.876 -0.866 1.00 91.31 88 LEU A CA 1
ATOM 718 C C . LEU A 1 88 ? 5.125 -11.009 -1.248 1.00 91.31 88 LEU A C 1
ATOM 720 O O . LEU A 1 88 ? 6.202 -10.697 -1.752 1.00 91.31 88 LEU A O 1
ATOM 724 N N . PRO A 1 89 ? 4.799 -12.311 -1.118 1.00 89.25 89 PRO A N 1
ATOM 725 C CA . PRO A 1 89 ? 5.753 -13.368 -1.477 1.00 89.25 89 PRO A CA 1
ATOM 726 C C . PRO A 1 89 ? 6.027 -13.456 -2.991 1.00 89.25 89 PRO A C 1
ATOM 728 O O . PRO A 1 89 ? 7.073 -13.954 -3.422 1.00 89.25 89 PRO A O 1
ATOM 731 N N . LYS A 1 90 ? 5.089 -12.967 -3.811 1.00 89.19 90 LYS A N 1
ATOM 732 C CA . LYS A 1 90 ? 5.111 -13.057 -5.279 1.00 89.19 90 LYS A CA 1
ATOM 733 C C . LYS A 1 90 ? 5.742 -11.829 -5.929 1.00 89.19 90 LYS A C 1
ATOM 735 O O . LYS A 1 90 ? 6.139 -11.895 -7.092 1.00 89.19 90 LYS A O 1
ATOM 740 N N . ILE A 1 91 ? 5.820 -10.711 -5.209 1.00 86.94 91 ILE A N 1
ATOM 741 C CA . ILE A 1 91 ? 6.248 -9.446 -5.790 1.00 86.94 91 ILE A CA 1
ATOM 742 C C . ILE A 1 91 ? 7.740 -9.466 -6.112 1.00 86.94 91 ILE A C 1
ATOM 744 O O . ILE A 1 91 ? 8.569 -9.982 -5.361 1.00 86.94 91 ILE A O 1
ATOM 748 N N . ARG A 1 92 ? 8.082 -8.905 -7.267 1.00 83.56 92 ARG A N 1
ATOM 749 C CA . ARG A 1 92 ? 9.455 -8.661 -7.701 1.00 83.56 92 ARG A CA 1
ATOM 750 C C . ARG A 1 92 ? 9.499 -7.267 -8.306 1.00 83.56 92 ARG A C 1
ATOM 752 O O . ARG A 1 92 ? 8.624 -6.934 -9.110 1.00 83.56 92 ARG A O 1
ATOM 759 N N . PHE A 1 93 ? 10.487 -6.478 -7.904 1.00 77.44 93 PHE A N 1
ATOM 760 C CA . PHE A 1 93 ? 10.785 -5.175 -8.487 1.00 77.44 93 PHE A CA 1
ATOM 761 C C . PHE A 1 93 ? 12.035 -5.307 -9.342 1.00 77.44 93 PHE A C 1
ATOM 763 O O . PHE A 1 93 ? 12.998 -5.968 -8.952 1.00 77.44 93 PHE A O 1
ATOM 770 N N . ASN A 1 94 ? 11.996 -4.733 -10.536 1.00 71.00 94 ASN A N 1
ATOM 771 C CA . ASN A 1 94 ? 13.151 -4.690 -11.405 1.00 71.00 94 ASN A CA 1
ATOM 772 C C . ASN A 1 94 ? 14.181 -3.680 -10.857 1.00 71.00 94 ASN A C 1
ATOM 774 O O . ASN A 1 94 ? 13.862 -2.734 -10.129 1.00 71.00 94 ASN A O 1
ATOM 778 N N . SER A 1 95 ? 15.441 -3.901 -11.219 1.00 61.03 95 SER A N 1
ATOM 779 C CA . SER A 1 95 ? 16.559 -3.001 -10.922 1.00 61.03 95 SER A CA 1
ATOM 780 C C . SER A 1 95 ? 16.753 -1.917 -11.988 1.00 61.03 95 SER A C 1
ATOM 782 O O . SER A 1 95 ? 17.679 -1.114 -11.894 1.00 61.03 95 SER A O 1
ATOM 784 N N . GLU A 1 96 ? 15.928 -1.920 -13.037 1.00 55.00 96 GLU A N 1
ATOM 785 C CA . GLU A 1 96 ? 16.090 -1.072 -14.214 1.00 55.00 96 GLU A CA 1
ATOM 786 C C . GLU A 1 96 ? 14.826 -0.244 -14.473 1.00 55.00 96 GLU A C 1
ATOM 788 O O . GLU A 1 96 ? 13.746 -0.791 -14.672 1.00 55.00 96 GLU A O 1
ATOM 793 N N . MET A 1 97 ? 15.014 1.076 -14.573 1.00 48.25 97 MET A N 1
ATOM 794 C CA . MET A 1 97 ? 14.048 2.129 -14.930 1.00 48.25 97 MET A CA 1
ATOM 795 C C . MET A 1 97 ? 13.377 2.888 -13.773 1.00 48.25 97 MET A C 1
ATOM 797 O O . MET A 1 97 ? 12.792 2.314 -12.852 1.00 48.25 97 MET A O 1
ATOM 801 N N . PHE A 1 98 ? 13.447 4.219 -13.911 1.00 47.38 98 PHE A N 1
ATOM 802 C CA . PHE A 1 98 ? 12.884 5.257 -13.044 1.00 47.38 98 PHE A CA 1
ATOM 803 C C . PHE A 1 98 ? 11.344 5.358 -13.063 1.00 47.38 98 PHE A C 1
ATOM 805 O O . PHE A 1 98 ? 10.663 4.874 -13.968 1.00 47.38 98 PHE A O 1
ATOM 812 N N . TRP A 1 99 ? 10.872 6.044 -12.013 1.00 54.16 99 TRP A N 1
ATOM 813 C CA . TRP A 1 99 ? 9.531 6.480 -11.591 1.00 54.16 99 TRP A CA 1
ATOM 814 C C . TRP A 1 99 ? 8.844 7.467 -12.573 1.00 54.16 99 TRP A C 1
ATOM 816 O O . TRP A 1 99 ? 9.495 8.138 -13.368 1.00 54.16 99 TRP A O 1
ATOM 826 N N . PHE A 1 100 ? 7.509 7.549 -12.479 1.00 44.25 100 PHE A N 1
ATOM 827 C CA . PHE A 1 100 ? 6.594 8.569 -13.017 1.00 44.25 100 PHE A CA 1
ATOM 828 C C . PHE A 1 100 ? 7.205 9.949 -13.321 1.00 44.25 100 PHE A C 1
ATOM 830 O O . PHE A 1 100 ? 7.731 10.620 -12.439 1.00 44.25 100 PHE A O 1
ATOM 837 N N . GLY A 1 101 ? 7.006 10.420 -14.551 1.00 40.03 101 GLY A N 1
ATOM 838 C CA . GLY A 1 101 ? 7.359 11.779 -14.975 1.00 40.03 101 GLY A CA 1
ATOM 839 C C . GLY A 1 101 ? 8.210 11.830 -16.243 1.00 40.03 101 GLY A C 1
ATOM 840 O O . GLY A 1 101 ? 8.238 12.859 -16.908 1.00 40.03 101 GLY A O 1
ATOM 841 N N . GLY A 1 102 ? 8.839 10.718 -16.635 1.00 37.16 102 GLY A N 1
ATOM 842 C CA . GLY A 1 102 ? 9.539 10.597 -17.916 1.00 37.16 102 GLY A CA 1
ATOM 843 C C . GLY A 1 102 ? 10.661 9.561 -17.893 1.00 37.16 102 GLY A C 1
ATOM 844 O O . GLY A 1 102 ? 11.295 9.336 -16.866 1.00 37.16 102 GLY A O 1
ATOM 845 N N . GLU A 1 103 ? 10.914 8.921 -19.039 1.00 37.78 103 GLU A N 1
ATOM 846 C CA . GLU A 1 103 ? 12.047 8.005 -19.213 1.00 37.78 103 GLU A CA 1
ATOM 847 C C . GLU A 1 103 ? 13.382 8.750 -19.028 1.00 37.78 103 GLU A C 1
ATOM 849 O O . GLU A 1 103 ? 13.742 9.592 -19.850 1.00 37.78 103 GLU A O 1
ATOM 854 N N . GLN A 1 104 ? 14.186 8.364 -18.035 1.00 43.88 104 GLN A N 1
ATOM 855 C CA . GLN A 1 104 ? 15.638 8.556 -18.099 1.00 43.88 104 GLN A CA 1
ATOM 856 C C . GLN A 1 104 ? 16.300 7.222 -18.431 1.00 43.88 104 GLN A C 1
ATOM 858 O O . GLN A 1 104 ? 16.567 6.383 -17.571 1.00 43.88 104 GLN A O 1
ATOM 863 N N . LYS A 1 105 ? 16.553 7.005 -19.724 1.00 43.25 105 LYS A N 1
ATOM 864 C CA . LYS A 1 105 ? 17.347 5.866 -20.195 1.00 43.25 105 LYS A CA 1
ATOM 865 C C . LYS A 1 105 ? 18.781 6.012 -19.656 1.00 43.25 105 LYS A C 1
ATOM 867 O O . LYS A 1 105 ? 19.384 7.060 -19.865 1.00 43.25 105 LYS A O 1
ATOM 872 N N . ARG A 1 106 ? 19.336 4.930 -19.077 1.00 44.12 106 ARG A N 1
ATOM 873 C CA . ARG A 1 106 ? 20.758 4.714 -18.677 1.00 44.12 106 ARG A CA 1
ATOM 874 C C . ARG A 1 106 ? 21.175 4.956 -17.212 1.00 44.12 106 ARG A C 1
ATOM 876 O O . ARG A 1 106 ? 22.367 4.864 -16.933 1.00 44.12 106 ARG A O 1
ATOM 883 N N . LEU A 1 107 ? 20.259 5.162 -16.264 1.00 45.03 107 LEU A N 1
ATOM 884 C CA . LEU A 1 107 ? 20.604 5.141 -14.831 1.00 45.03 107 LEU A CA 1
ATOM 885 C C . LEU A 1 107 ? 20.219 3.796 -14.199 1.00 45.03 107 LEU A C 1
ATOM 887 O O . LEU A 1 107 ? 19.050 3.415 -14.222 1.00 45.03 107 LEU A O 1
ATOM 891 N N . LYS A 1 108 ? 21.199 3.078 -13.628 1.00 46.31 108 LYS A N 1
ATOM 892 C CA . LYS A 1 108 ? 20.919 1.989 -12.678 1.00 46.31 108 LYS A CA 1
ATOM 893 C C . LYS A 1 108 ? 20.280 2.618 -11.445 1.00 46.31 108 LYS A C 1
ATOM 895 O O . LYS A 1 108 ? 20.903 3.449 -10.791 1.00 46.31 108 LYS A O 1
ATOM 900 N N . THR A 1 109 ? 19.047 2.237 -11.154 1.00 48.03 109 THR A N 1
ATOM 901 C CA . THR A 1 109 ? 18.329 2.662 -9.953 1.00 48.03 109 THR A CA 1
ATOM 902 C C . THR A 1 109 ? 18.460 1.597 -8.879 1.00 48.03 109 THR A C 1
ATOM 904 O O . THR A 1 109 ? 18.456 0.407 -9.190 1.00 48.03 109 THR A O 1
ATOM 907 N N . ASP A 1 110 ? 18.552 2.016 -7.619 1.00 55.94 110 ASP A N 1
ATOM 908 C CA . ASP A 1 110 ? 18.437 1.102 -6.485 1.00 55.94 110 ASP A CA 1
ATOM 909 C C . ASP A 1 110 ? 17.048 0.425 -6.526 1.00 55.94 110 ASP A C 1
ATOM 911 O O . ASP A 1 110 ? 16.038 1.139 -6.512 1.00 55.94 110 ASP A O 1
ATOM 915 N N . PRO A 1 111 ? 16.958 -0.920 -6.602 1.00 59.03 111 PRO A N 1
ATOM 916 C CA . PRO A 1 111 ? 15.691 -1.650 -6.510 1.00 59.03 111 PRO A CA 1
ATOM 917 C C . PRO A 1 111 ? 14.850 -1.251 -5.294 1.00 59.03 111 PRO A C 1
ATOM 919 O O . PRO A 1 111 ? 13.621 -1.308 -5.357 1.00 59.03 111 PRO A O 1
ATOM 922 N N . LEU A 1 112 ? 15.502 -0.801 -4.213 1.00 63.34 112 LEU A N 1
ATOM 923 C CA . LEU A 1 112 ? 14.837 -0.311 -3.016 1.00 63.34 112 LEU A CA 1
ATOM 924 C C . LEU A 1 112 ? 13.896 0.848 -3.351 1.00 63.34 112 LEU A C 1
ATOM 926 O O . LEU A 1 112 ? 12.728 0.775 -2.986 1.00 63.34 112 LEU A O 1
ATOM 930 N N . ASN A 1 113 ? 14.332 1.823 -4.156 1.00 66.38 113 ASN A N 1
ATOM 931 C CA . ASN A 1 113 ? 13.515 2.982 -4.539 1.00 66.38 113 ASN A CA 1
ATOM 932 C C . ASN A 1 113 ? 12.236 2.590 -5.291 1.00 66.38 113 ASN A C 1
ATOM 934 O O . ASN A 1 113 ? 11.193 3.205 -5.094 1.00 66.38 113 ASN A O 1
ATOM 938 N N . ASN A 1 114 ? 12.297 1.538 -6.112 1.00 69.75 114 ASN A N 1
ATOM 939 C CA . ASN A 1 114 ? 11.129 1.023 -6.834 1.00 69.75 114 ASN A CA 1
ATOM 940 C C . ASN A 1 114 ? 10.159 0.259 -5.918 1.00 69.75 114 ASN A C 1
ATOM 942 O O . ASN A 1 114 ? 8.984 0.114 -6.254 1.00 69.75 114 ASN A O 1
ATOM 946 N N . SER A 1 115 ? 10.650 -0.229 -4.777 1.00 76.38 115 SER A N 1
ATOM 947 C CA . SER A 1 115 ? 9.876 -0.974 -3.783 1.00 76.38 115 SER A CA 1
ATOM 948 C C . SER A 1 115 ? 9.367 -0.119 -2.618 1.00 76.38 115 SER A C 1
ATOM 950 O O . SER A 1 115 ? 8.502 -0.586 -1.880 1.00 76.38 115 SER A O 1
ATOM 952 N N . LEU A 1 116 ? 9.863 1.116 -2.451 1.00 79.69 116 LEU A N 1
ATOM 953 C CA . LEU A 1 116 ? 9.593 1.950 -1.274 1.00 79.69 116 LEU A CA 1
ATOM 954 C C . LEU A 1 116 ? 8.099 2.199 -1.055 1.00 79.69 116 LEU A C 1
ATOM 956 O O . LEU A 1 116 ? 7.616 1.871 0.022 1.00 79.69 116 LEU A O 1
ATOM 960 N N . SER A 1 117 ? 7.349 2.638 -2.071 1.00 83.38 117 SER A N 1
ATOM 961 C CA . SER A 1 117 ? 5.898 2.844 -1.925 1.00 83.38 117 SER A CA 1
ATOM 962 C C . SER A 1 117 ? 5.153 1.568 -1.529 1.00 83.38 117 SER A C 1
ATOM 964 O O . SER A 1 117 ? 4.199 1.602 -0.757 1.00 83.38 117 SER A O 1
ATOM 966 N N . PHE A 1 118 ? 5.592 0.410 -2.029 1.00 89.44 118 PHE A N 1
ATOM 967 C CA . PHE A 1 118 ? 4.997 -0.870 -1.652 1.00 89.44 118 PHE A CA 1
ATOM 968 C C . PHE A 1 118 ? 5.330 -1.253 -0.206 1.00 89.44 118 PHE A C 1
ATOM 970 O O . PHE A 1 118 ? 4.441 -1.668 0.535 1.00 89.44 118 P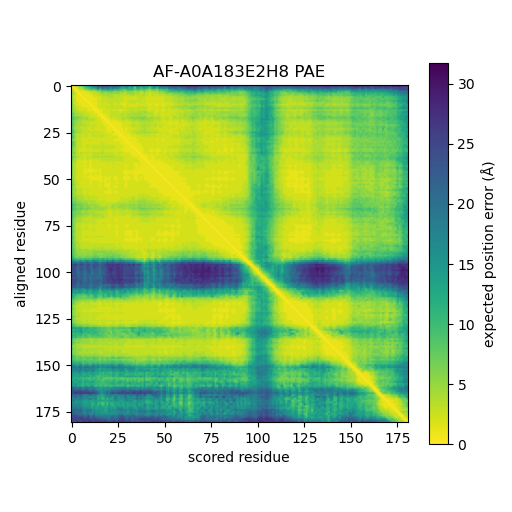HE A O 1
ATOM 977 N N . LEU A 1 119 ? 6.592 -1.111 0.204 1.00 86.62 119 LEU A N 1
ATOM 978 C CA . LEU A 1 119 ? 7.028 -1.382 1.574 1.00 86.62 119 LEU A CA 1
ATOM 979 C C . LEU A 1 119 ? 6.350 -0.434 2.563 1.00 86.62 119 LEU A C 1
ATOM 981 O O . LEU A 1 119 ? 5.783 -0.888 3.549 1.00 86.62 119 LEU A O 1
ATOM 985 N N . SER A 1 120 ? 6.322 0.857 2.255 1.00 86.19 120 SER A N 1
ATOM 986 C CA . SER A 1 120 ? 5.599 1.875 3.009 1.00 86.19 120 SER A CA 1
ATOM 987 C C . SER A 1 120 ? 4.116 1.515 3.142 1.00 86.19 120 SER A C 1
ATOM 989 O O . SER A 1 120 ? 3.604 1.419 4.257 1.00 86.19 120 SER A O 1
ATOM 991 N N . ALA A 1 121 ? 3.440 1.161 2.041 1.00 90.94 121 ALA A N 1
ATOM 992 C CA . ALA A 1 121 ? 2.057 0.685 2.087 1.00 90.94 121 ALA A CA 1
ATOM 993 C C . ALA A 1 121 ? 1.885 -0.561 2.977 1.00 90.94 121 ALA A C 1
ATOM 995 O O . ALA A 1 121 ? 0.919 -0.628 3.737 1.00 90.94 121 ALA A O 1
ATOM 996 N N . CYS A 1 122 ? 2.816 -1.524 2.934 1.00 91.19 122 CYS A N 1
ATOM 997 C CA . CYS A 1 122 ? 2.802 -2.695 3.819 1.00 91.19 122 CYS A CA 1
ATOM 998 C C . CYS A 1 122 ? 2.901 -2.294 5.302 1.00 91.19 122 CYS A C 1
ATOM 1000 O O . CYS A 1 122 ? 2.233 -2.864 6.162 1.00 91.19 122 CYS A O 1
ATOM 1002 N N . TRP A 1 123 ? 3.704 -1.293 5.629 1.00 89.25 123 TRP A N 1
ATOM 1003 C CA . TRP A 1 123 ? 3.908 -0.887 7.015 1.00 89.25 123 TRP A CA 1
ATOM 1004 C C . TRP A 1 123 ? 2.754 -0.023 7.538 1.00 89.25 123 TRP A C 1
ATOM 1006 O O . TRP A 1 123 ? 2.271 -0.245 8.651 1.00 89.25 123 TRP A O 1
ATOM 1016 N N . HIS A 1 124 ? 2.221 0.879 6.710 1.00 89.00 124 HIS A N 1
ATOM 1017 C CA . HIS A 1 124 ? 1.011 1.643 7.026 1.00 89.00 124 HIS A CA 1
ATOM 1018 C C . HIS A 1 124 ? -0.213 0.737 7.189 1.00 89.00 124 HIS A C 1
ATOM 1020 O O . HIS A 1 124 ? -0.959 0.891 8.158 1.00 89.00 124 HIS A O 1
ATOM 1026 N N . ILE A 1 125 ? -0.413 -0.247 6.298 1.00 92.50 125 ILE A N 1
ATOM 1027 C CA . ILE A 1 125 ? -1.553 -1.167 6.424 1.00 92.50 125 ILE A CA 1
ATOM 1028 C C . ILE A 1 125 ? -1.445 -2.024 7.684 1.00 92.50 125 ILE A C 1
ATOM 1030 O O . ILE A 1 125 ? -2.453 -2.251 8.348 1.00 92.50 125 ILE A O 1
ATOM 1034 N N . ALA A 1 126 ? -0.236 -2.470 8.039 1.00 90.00 126 ALA A N 1
ATOM 1035 C CA . ALA A 1 126 ? 0.004 -3.234 9.254 1.00 90.00 126 ALA A CA 1
ATOM 1036 C C . ALA A 1 126 ? -0.381 -2.419 10.494 1.00 90.00 126 ALA A C 1
ATOM 1038 O O . ALA A 1 126 ? -1.141 -2.910 11.325 1.00 90.00 126 ALA A O 1
ATOM 1039 N N . ALA A 1 127 ? 0.056 -1.157 10.577 1.00 88.19 127 ALA A N 1
ATOM 1040 C CA . ALA A 1 127 ? -0.303 -0.260 11.675 1.00 88.19 127 ALA A CA 1
ATOM 1041 C C . ALA A 1 127 ? -1.825 -0.032 11.769 1.00 88.19 127 ALA A C 1
ATOM 1043 O O . ALA A 1 127 ? -2.410 -0.090 12.851 1.00 88.19 127 ALA A O 1
ATOM 1044 N N . LEU A 1 128 ? -2.495 0.162 10.633 1.00 90.12 128 LEU A N 1
ATOM 1045 C CA . LEU A 1 128 ? -3.951 0.322 10.585 1.00 90.12 128 LEU A CA 1
ATOM 1046 C C . LEU A 1 128 ? -4.711 -0.961 10.962 1.00 90.12 128 LEU A C 1
ATOM 1048 O O . LEU A 1 128 ? -5.798 -0.894 11.538 1.00 90.12 128 LEU A O 1
ATOM 1052 N N . ALA A 1 129 ? -4.144 -2.133 10.671 1.00 89.50 129 ALA A N 1
ATOM 1053 C CA . ALA A 1 129 ? -4.765 -3.430 10.919 1.00 89.50 129 ALA A CA 1
ATOM 1054 C C . ALA A 1 129 ? -4.632 -3.925 12.374 1.00 89.50 129 ALA A C 1
ATOM 1056 O O . ALA A 1 129 ? -5.303 -4.893 12.737 1.00 89.50 129 ALA A O 1
ATOM 1057 N N . LEU A 1 130 ? -3.835 -3.274 13.230 1.00 83.19 130 LEU A N 1
ATOM 1058 C CA . LEU A 1 130 ? -3.550 -3.721 14.607 1.00 83.19 130 LEU A CA 1
ATOM 1059 C C . LEU A 1 130 ? -4.794 -3.975 15.467 1.00 83.19 130 LEU A C 1
ATOM 1061 O O . LEU A 1 130 ? -4.804 -4.879 16.298 1.00 83.19 130 LEU A O 1
ATOM 1065 N N . ARG A 1 131 ? -5.858 -3.194 15.258 1.00 74.38 131 ARG A N 1
ATOM 1066 C CA . ARG A 1 131 ? -7.127 -3.307 16.002 1.00 74.38 131 ARG A CA 1
ATOM 1067 C C . ARG A 1 131 ? -8.213 -4.071 15.241 1.00 74.38 131 ARG A C 1
ATOM 1069 O O . ARG A 1 131 ? -9.394 -3.942 15.552 1.00 74.38 131 ARG A O 1
ATOM 1076 N N . SER A 1 132 ? -7.834 -4.816 14.209 1.00 79.00 132 SER A N 1
ATOM 1077 C CA . SER A 1 132 ? -8.758 -5.586 13.376 1.00 79.00 132 SER A CA 1
ATOM 1078 C C . SER A 1 132 ? -8.658 -7.088 13.656 1.00 79.00 132 SER A C 1
ATOM 1080 O O . SER A 1 132 ? -7.781 -7.547 14.385 1.00 79.00 132 SER A O 1
ATOM 1082 N N . SER A 1 133 ? -9.551 -7.870 13.049 1.00 77.06 133 SER A N 1
ATOM 1083 C CA . SER A 1 133 ? -9.581 -9.332 13.181 1.00 77.06 133 SER A CA 1
ATOM 1084 C C . SER A 1 133 ? -8.348 -10.046 12.614 1.00 77.06 133 SER A C 1
ATOM 1086 O O . SER A 1 133 ? -8.196 -11.241 12.846 1.00 77.06 133 SER A O 1
ATOM 1088 N N . VAL A 1 134 ? -7.477 -9.345 11.880 1.00 79.94 134 VAL A N 1
ATOM 1089 C CA . VAL A 1 134 ? -6.261 -9.907 11.264 1.00 79.94 134 VAL A CA 1
ATOM 1090 C C . VAL A 1 134 ? -4.984 -9.593 12.055 1.00 79.94 134 VAL A C 1
ATOM 1092 O O . V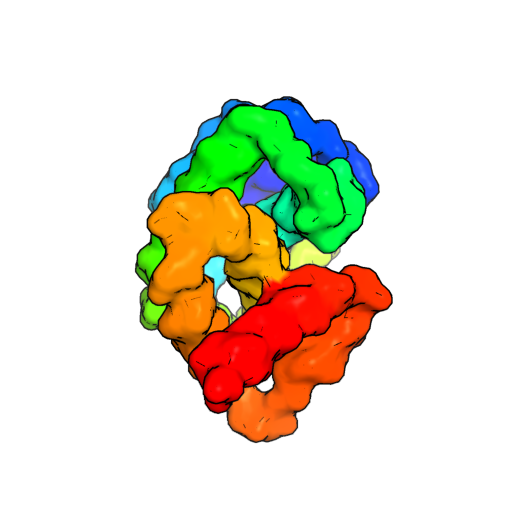AL A 1 134 ? -3.882 -9.786 11.547 1.00 79.94 134 VAL A O 1
ATOM 1095 N N . SER A 1 135 ? -5.099 -9.117 13.301 1.00 78.38 135 SER A N 1
ATOM 1096 C CA . SER A 1 135 ? -3.950 -8.676 14.105 1.00 78.38 135 SER A CA 1
ATOM 1097 C C . SER A 1 135 ? -2.866 -9.746 14.291 1.00 78.38 135 SER A C 1
ATOM 1099 O O . SER A 1 135 ? -1.681 -9.433 14.213 1.00 78.38 135 SER A O 1
ATOM 1101 N N . GLY A 1 136 ? -3.256 -11.017 14.440 1.00 83.00 136 GLY A N 1
ATOM 1102 C CA . GLY A 1 136 ? -2.325 -12.147 14.562 1.00 83.00 136 GLY A CA 1
ATOM 1103 C C . GLY A 1 136 ? -1.490 -12.435 13.307 1.00 83.00 136 GLY A C 1
ATOM 1104 O O . GLY A 1 136 ? -0.533 -13.198 13.369 1.00 83.00 136 GLY A O 1
ATOM 1105 N N . GLU A 1 137 ? -1.822 -11.828 12.166 1.00 88.44 137 GLU A N 1
ATOM 1106 C CA . GLU A 1 137 ? -1.096 -12.007 10.904 1.00 88.44 137 GLU A CA 1
ATOM 1107 C C . GLU A 1 137 ? -0.099 -10.874 10.618 1.00 88.44 137 GLU A C 1
ATOM 1109 O O . GLU A 1 137 ? 0.668 -10.953 9.657 1.00 88.44 137 GLU A O 1
ATOM 1114 N N . ILE A 1 138 ? -0.101 -9.817 11.438 1.00 87.19 138 ILE A N 1
ATOM 1115 C CA . ILE A 1 138 ? 0.694 -8.604 11.213 1.00 87.19 138 ILE A CA 1
ATOM 1116 C C . ILE A 1 138 ? 2.185 -8.877 11.367 1.00 87.19 138 ILE A C 1
ATOM 1118 O O . ILE A 1 138 ? 2.973 -8.464 10.520 1.00 87.19 138 ILE A O 1
ATOM 1122 N N . GLU A 1 139 ? 2.579 -9.588 12.419 1.00 84.94 139 GLU A N 1
ATOM 1123 C CA . GLU A 1 139 ? 3.987 -9.871 12.684 1.00 84.94 139 GLU A CA 1
ATOM 1124 C C . GLU A 1 139 ? 4.635 -10.723 11.576 1.00 84.94 139 GLU A C 1
ATOM 1126 O O . GLU A 1 139 ? 5.631 -10.273 10.997 1.00 84.94 139 GLU A O 1
ATOM 1131 N N . PRO A 1 140 ? 4.060 -11.876 11.169 1.00 87.88 140 PRO A N 1
ATOM 1132 C CA . PRO A 1 140 ? 4.571 -12.634 10.028 1.00 87.88 140 PRO A CA 1
ATOM 1133 C C . PRO A 1 140 ? 4.633 -11.811 8.736 1.00 87.88 140 PRO A C 1
ATOM 1135 O O . PRO A 1 140 ? 5.583 -11.937 7.961 1.00 87.88 140 PRO A O 1
ATOM 1138 N N . PHE A 1 141 ? 3.637 -10.951 8.502 1.00 90.06 141 PHE A N 1
ATOM 1139 C CA . PHE A 1 141 ? 3.580 -10.085 7.328 1.00 90.06 141 PHE A CA 1
ATOM 1140 C C . PHE A 1 141 ? 4.708 -9.041 7.316 1.00 90.06 141 PHE A C 1
ATOM 1142 O O . PHE A 1 141 ? 5.396 -8.891 6.303 1.00 90.06 141 PHE A O 1
ATOM 1149 N N . LEU A 1 142 ? 4.956 -8.369 8.443 1.00 86.25 142 LEU A N 1
ATOM 1150 C CA . LEU A 1 142 ? 6.052 -7.408 8.577 1.00 86.25 142 LEU A CA 1
ATOM 1151 C C . LEU A 1 142 ? 7.414 -8.091 8.421 1.00 86.25 142 LEU A C 1
ATOM 1153 O O . LEU A 1 142 ? 8.242 -7.608 7.646 1.00 86.25 142 LEU A O 1
ATOM 1157 N N . HIS A 1 143 ? 7.623 -9.250 9.052 1.00 84.88 143 HIS A N 1
ATOM 1158 C CA . HIS A 1 143 ? 8.848 -10.035 8.877 1.00 84.88 143 HIS A CA 1
ATOM 1159 C C . HIS A 1 143 ? 9.085 -10.436 7.420 1.00 84.88 143 HIS A C 1
ATOM 1161 O O . HIS A 1 143 ? 10.198 -10.287 6.910 1.00 84.88 143 HIS A O 1
ATOM 1167 N N . ALA A 1 144 ? 8.044 -10.897 6.724 1.00 87.06 144 ALA A N 1
ATOM 1168 C CA . ALA A 1 144 ? 8.141 -11.217 5.306 1.00 87.06 144 ALA A CA 1
ATOM 1169 C C . ALA A 1 144 ? 8.485 -9.975 4.465 1.00 87.06 144 ALA A C 1
ATOM 1171 O O . ALA A 1 144 ? 9.254 -10.086 3.509 1.00 87.06 144 ALA A O 1
ATOM 1172 N N . SER A 1 145 ? 7.989 -8.787 4.831 1.00 85.81 145 SER A N 1
ATOM 1173 C CA . SER A 1 145 ? 8.271 -7.546 4.095 1.00 85.81 145 SER A CA 1
ATOM 1174 C C . SER A 1 145 ? 9.744 -7.141 4.160 1.00 85.81 145 SER A C 1
ATOM 1176 O O . SER A 1 145 ? 10.304 -6.699 3.157 1.00 85.81 145 SER A O 1
ATOM 1178 N N . CYS A 1 146 ? 10.412 -7.405 5.288 1.00 80.50 146 CYS A N 1
ATOM 1179 C CA . CYS A 1 146 ? 11.841 -7.149 5.457 1.00 80.50 146 CYS A CA 1
ATOM 1180 C C . CYS A 1 146 ? 12.713 -7.951 4.478 1.00 80.50 146 CYS A C 1
ATOM 1182 O O . CYS A 1 146 ? 13.808 -7.508 4.148 1.00 80.50 146 CYS A O 1
ATOM 1184 N N . SER A 1 147 ? 12.236 -9.095 3.969 1.00 79.50 147 SER A N 1
ATOM 1185 C CA . SER A 1 147 ? 12.984 -9.901 2.989 1.00 79.50 147 SER A CA 1
ATOM 1186 C C . SER A 1 147 ? 13.169 -9.216 1.629 1.00 79.50 147 SER A C 1
ATOM 1188 O O . SER A 1 147 ? 14.049 -9.604 0.862 1.00 79.50 147 SER A O 1
ATOM 1190 N N . LEU A 1 148 ? 12.364 -8.191 1.325 1.00 76.31 148 LEU A N 1
ATOM 1191 C CA . LEU A 1 148 ? 12.493 -7.392 0.103 1.00 76.31 148 LEU A CA 1
ATOM 1192 C C . LEU A 1 148 ? 13.564 -6.302 0.211 1.00 76.31 148 LEU A C 1
ATOM 1194 O O . LEU A 1 148 ? 13.885 -5.658 -0.787 1.00 76.31 148 LEU A O 1
ATOM 1198 N N . VAL A 1 149 ? 14.113 -6.087 1.404 1.00 73.12 149 VAL A N 1
ATOM 1199 C CA . VAL A 1 149 ? 15.143 -5.084 1.648 1.00 73.12 149 VAL A CA 1
ATOM 1200 C C . VAL A 1 149 ? 16.508 -5.732 1.454 1.00 73.12 149 VAL A C 1
ATOM 1202 O O . VAL A 1 149 ? 16.792 -6.751 2.087 1.00 73.12 149 VAL A O 1
ATOM 1205 N N . PRO A 1 150 ? 17.389 -5.161 0.615 1.00 68.38 150 PRO A N 1
ATOM 1206 C CA . PRO A 1 150 ? 18.760 -5.638 0.515 1.00 68.38 150 PRO A CA 1
ATOM 1207 C C . PRO A 1 150 ? 19.439 -5.635 1.891 1.00 68.38 150 PRO A C 1
ATOM 1209 O O . PRO A 1 150 ? 19.330 -4.664 2.632 1.00 68.38 150 PRO A O 1
ATOM 1212 N N . ALA A 1 151 ? 20.197 -6.686 2.216 1.00 66.25 151 ALA A N 1
ATOM 1213 C CA . ALA A 1 151 ? 20.871 -6.820 3.515 1.00 66.25 151 ALA A CA 1
ATOM 1214 C C . ALA A 1 151 ? 21.862 -5.677 3.826 1.00 66.25 151 ALA A C 1
ATOM 1216 O O . ALA A 1 151 ? 22.200 -5.435 4.980 1.00 66.25 151 ALA A O 1
ATOM 1217 N N . THR A 1 152 ? 22.331 -4.973 2.794 1.00 60.34 152 THR A N 1
ATOM 1218 C CA . THR A 1 152 ? 23.217 -3.805 2.900 1.00 60.34 152 THR A CA 1
ATOM 1219 C C . THR A 1 152 ? 22.475 -2.493 3.157 1.00 60.34 152 THR A C 1
ATOM 1221 O O . THR A 1 152 ? 23.118 -1.467 3.365 1.00 60.34 152 THR A O 1
ATOM 1224 N N . SER A 1 153 ? 21.142 -2.500 3.115 1.00 63.97 153 SER A N 1
ATOM 1225 C CA . SER A 1 153 ? 20.303 -1.309 3.230 1.00 63.97 153 SER A CA 1
ATOM 1226 C C . SER A 1 153 ? 19.646 -1.236 4.607 1.00 63.97 153 SER A C 1
ATOM 1228 O O . SER A 1 153 ? 19.112 -2.215 5.123 1.00 63.97 153 SER A O 1
ATOM 1230 N N . CYS A 1 154 ? 19.647 -0.046 5.208 1.00 67.19 154 CYS A N 1
ATOM 1231 C CA . CYS A 1 154 ? 18.960 0.196 6.472 1.00 67.19 154 CYS A CA 1
ATOM 1232 C C . CYS A 1 154 ? 17.489 0.545 6.195 1.00 67.19 154 CYS A C 1
ATOM 1234 O O . CYS A 1 154 ? 17.183 1.697 5.884 1.00 67.19 154 CYS A O 1
ATOM 1236 N N . LEU A 1 155 ? 16.584 -0.441 6.296 1.00 66.12 155 LEU A N 1
ATOM 1237 C CA . LEU A 1 155 ? 15.141 -0.251 6.065 1.00 66.12 155 LEU A CA 1
ATOM 1238 C C . LEU A 1 155 ? 14.559 0.941 6.847 1.00 66.12 155 LEU A C 1
ATOM 1240 O O . LEU A 1 155 ? 13.888 1.758 6.222 1.00 66.12 155 LEU A O 1
ATOM 1244 N N . PRO A 1 156 ? 14.828 1.109 8.159 1.00 63.91 156 PRO A N 1
ATOM 1245 C CA . PRO A 1 156 ? 14.312 2.257 8.899 1.00 63.91 156 PRO A CA 1
ATOM 1246 C C . PRO A 1 156 ? 14.757 3.595 8.307 1.00 63.91 156 PRO A C 1
ATOM 1248 O O . PRO A 1 156 ? 13.939 4.492 8.166 1.00 63.91 156 PRO A O 1
ATOM 1251 N N . MET A 1 157 ? 16.024 3.723 7.904 1.00 63.53 157 MET A N 1
ATOM 1252 C CA . MET A 1 157 ? 16.531 4.955 7.290 1.00 63.53 157 MET A CA 1
ATOM 1253 C C . MET A 1 157 ? 15.937 5.192 5.901 1.00 63.53 157 MET A C 1
ATOM 1255 O O . MET A 1 157 ? 15.653 6.332 5.552 1.00 63.53 157 MET A O 1
ATOM 1259 N N . ALA A 1 158 ? 15.726 4.131 5.121 1.00 65.56 158 ALA A N 1
ATOM 1260 C CA . ALA A 1 158 ? 15.104 4.226 3.806 1.00 65.56 158 ALA A CA 1
ATOM 1261 C C . ALA A 1 158 ? 13.622 4.626 3.902 1.00 65.56 158 ALA A C 1
ATOM 1263 O O . ALA A 1 158 ? 13.176 5.480 3.144 1.00 65.56 158 ALA A O 1
ATOM 1264 N N . LEU A 1 159 ? 12.883 4.068 4.867 1.00 63.69 159 LEU A N 1
ATOM 1265 C CA . LEU A 1 159 ? 11.503 4.464 5.151 1.00 63.69 159 LEU A CA 1
ATOM 1266 C C . LEU A 1 159 ? 11.432 5.889 5.707 1.00 63.69 159 LEU A C 1
ATOM 1268 O O . LEU A 1 159 ? 10.604 6.658 5.242 1.00 63.69 159 LEU A O 1
ATOM 1272 N N . LEU A 1 160 ? 12.327 6.279 6.621 1.00 61.91 160 LEU A N 1
ATOM 1273 C CA . LEU A 1 160 ? 12.391 7.647 7.153 1.00 61.91 160 LEU A CA 1
ATOM 1274 C C . LEU A 1 160 ? 12.710 8.687 6.073 1.00 61.91 160 LEU A C 1
ATOM 1276 O O . LEU A 1 160 ? 12.173 9.788 6.111 1.00 61.91 160 LEU A O 1
ATOM 1280 N N . ALA A 1 161 ? 13.579 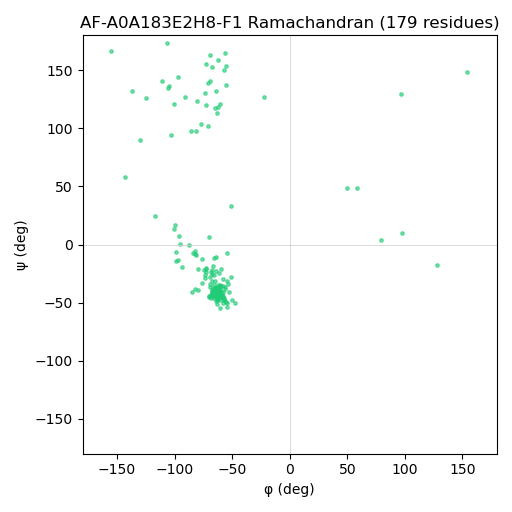8.348 5.118 1.00 62.81 161 ALA A N 1
ATOM 1281 C CA . ALA A 1 161 ? 13.894 9.218 3.988 1.00 62.81 161 ALA A CA 1
ATOM 1282 C C . ALA A 1 161 ? 12.758 9.284 2.951 1.00 62.81 161 ALA A C 1
ATOM 1284 O O . ALA A 1 161 ? 12.660 10.264 2.219 1.00 62.81 161 ALA A O 1
ATOM 1285 N N . HIS A 1 162 ? 11.929 8.241 2.859 1.00 67.12 162 HIS A N 1
ATOM 1286 C CA . HIS A 1 162 ? 10.797 8.174 1.933 1.00 67.12 162 HIS A CA 1
ATOM 1287 C C . HIS A 1 162 ? 9.539 8.844 2.489 1.00 67.12 162 HIS A C 1
ATOM 1289 O O . HIS A 1 162 ? 8.825 9.540 1.775 1.00 67.12 162 HIS A O 1
ATOM 1295 N N . ASP A 1 163 ? 9.295 8.631 3.776 1.00 64.62 163 ASP A N 1
ATOM 1296 C CA . ASP A 1 163 ? 8.155 9.116 4.526 1.00 64.62 163 ASP A CA 1
ATOM 1297 C C . ASP A 1 163 ? 8.688 9.781 5.799 1.00 64.62 163 ASP A C 1
ATOM 1299 O O . ASP A 1 163 ? 8.850 9.153 6.852 1.00 64.62 163 ASP A O 1
ATOM 1303 N N . GLU A 1 164 ? 8.952 11.088 5.693 1.00 55.03 164 GLU A N 1
ATOM 1304 C CA . GLU A 1 164 ? 9.420 11.955 6.786 1.00 55.03 164 GLU A CA 1
ATOM 1305 C C . GLU A 1 164 ? 8.494 11.918 8.028 1.00 55.03 164 GLU A C 1
ATOM 1307 O O . GLU A 1 164 ? 8.822 12.478 9.075 1.00 55.03 164 GLU A O 1
ATOM 1312 N N . ARG A 1 165 ? 7.327 11.257 7.939 1.00 54.25 165 ARG A N 1
ATOM 1313 C CA . ARG A 1 165 ? 6.273 11.181 8.957 1.00 54.25 165 ARG A CA 1
ATOM 1314 C C . ARG A 1 165 ? 6.021 9.760 9.489 1.00 54.25 165 ARG A C 1
ATOM 1316 O O . ARG A 1 165 ? 4.939 9.530 10.027 1.00 54.25 165 ARG A O 1
ATOM 1323 N N . CYS A 1 166 ? 7.010 8.855 9.424 1.00 59.22 166 CYS A N 1
ATOM 1324 C CA . CYS A 1 166 ? 7.037 7.424 9.830 1.00 59.22 166 CYS A CA 1
ATOM 1325 C C . CYS A 1 166 ? 6.556 7.023 11.263 1.00 59.22 166 CYS A C 1
ATOM 1327 O O . CYS A 1 166 ? 7.037 6.049 11.850 1.00 59.22 166 CYS A O 1
ATOM 1329 N N . LEU A 1 167 ? 5.574 7.705 11.853 1.00 59.34 167 LEU A N 1
ATOM 1330 C CA . LEU A 1 167 ? 4.880 7.316 13.084 1.00 59.34 167 LEU A CA 1
ATOM 1331 C C . LEU A 1 167 ? 4.221 5.935 12.963 1.00 59.34 167 LEU A C 1
ATOM 1333 O O . LEU A 1 167 ? 4.220 5.184 13.930 1.00 59.34 167 LEU A O 1
ATOM 1337 N N . SER A 1 168 ? 3.697 5.570 11.791 1.00 60.78 168 SER A N 1
ATOM 1338 C CA . SER A 1 168 ? 3.137 4.233 11.531 1.00 60.78 168 SER A CA 1
ATOM 1339 C C . SER A 1 168 ? 4.206 3.145 11.583 1.00 60.78 168 SER A C 1
ATOM 1341 O O . SER A 1 168 ? 4.003 2.124 12.236 1.00 60.78 168 SER A O 1
ATOM 1343 N N . CYS A 1 169 ? 5.369 3.381 10.969 1.00 63.59 169 CYS A N 1
ATOM 1344 C CA . CYS A 1 169 ? 6.498 2.456 11.001 1.00 63.59 169 CYS A CA 1
ATOM 1345 C C . CYS A 1 169 ? 7.040 2.277 12.422 1.00 63.59 169 CYS A C 1
ATOM 1347 O O . CYS A 1 169 ? 7.312 1.155 12.844 1.00 63.59 169 CYS A O 1
ATOM 1349 N N . ALA A 1 170 ? 7.134 3.368 13.187 1.00 62.94 170 ALA A N 1
ATOM 1350 C CA . ALA A 1 170 ? 7.499 3.317 14.598 1.00 62.94 170 ALA A CA 1
ATOM 1351 C C . ALA A 1 170 ? 6.466 2.541 15.434 1.00 62.94 170 ALA A C 1
ATOM 1353 O O . ALA A 1 170 ? 6.852 1.726 16.264 1.00 62.94 170 ALA A O 1
ATOM 1354 N N . VAL A 1 171 ? 5.164 2.735 15.197 1.00 65.12 171 VAL A N 1
ATOM 1355 C CA . VAL A 1 171 ? 4.093 1.990 15.886 1.00 65.12 171 VAL A CA 1
ATOM 1356 C C . VAL A 1 171 ? 4.119 0.503 15.529 1.00 65.12 171 VAL A C 1
ATOM 1358 O O . VAL A 1 171 ? 3.999 -0.334 16.420 1.00 65.12 171 VAL A O 1
ATOM 1361 N N . ALA A 1 172 ? 4.328 0.161 14.257 1.00 62.31 172 ALA A N 1
ATOM 1362 C CA . ALA A 1 172 ? 4.480 -1.222 13.819 1.00 62.31 172 ALA A CA 1
ATOM 1363 C C . ALA A 1 172 ? 5.687 -1.897 14.501 1.00 62.31 172 ALA A C 1
ATOM 1365 O O . ALA A 1 172 ? 5.560 -3.000 15.032 1.00 62.31 172 ALA A O 1
ATOM 1366 N N . LEU A 1 173 ? 6.833 -1.209 14.572 1.00 63.78 173 LEU A N 1
ATOM 1367 C CA . LEU A 1 173 ? 8.031 -1.691 15.275 1.00 63.78 173 LEU A CA 1
ATOM 1368 C C . LEU A 1 173 ? 7.821 -1.830 16.783 1.00 63.78 173 LEU A C 1
ATOM 1370 O O . LEU A 1 173 ? 8.243 -2.828 17.362 1.00 63.78 173 LEU A O 1
ATOM 1374 N N . LEU A 1 174 ? 7.159 -0.862 17.420 1.00 62.91 174 LEU A N 1
ATOM 1375 C CA . LEU A 1 174 ? 6.827 -0.927 18.844 1.00 62.91 174 LEU A CA 1
ATOM 1376 C C . LEU A 1 174 ? 5.932 -2.129 19.150 1.00 62.91 174 LEU A C 1
ATOM 1378 O O . LEU A 1 174 ? 6.137 -2.799 20.160 1.00 62.91 174 LEU A O 1
ATOM 1382 N N . HIS A 1 175 ? 4.981 -2.445 18.270 1.00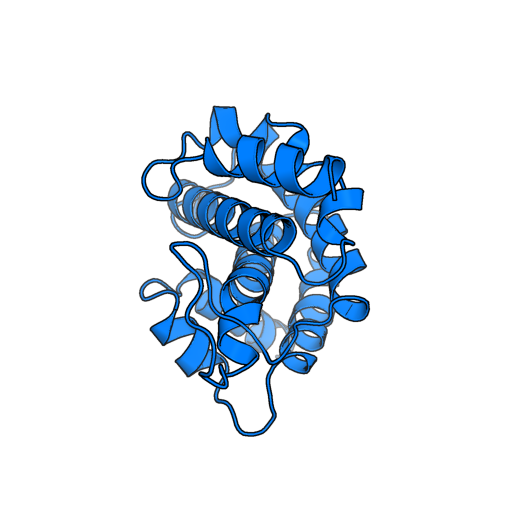 62.88 175 HIS A N 1
ATOM 1383 C CA . HIS A 1 175 ? 4.145 -3.628 18.443 1.00 62.88 175 HIS A CA 1
ATOM 1384 C C . HIS A 1 175 ? 4.931 -4.933 18.343 1.00 62.88 175 HIS A C 1
ATOM 1386 O O . HIS A 1 175 ? 4.717 -5.823 19.163 1.00 62.88 175 HIS A O 1
ATOM 1392 N N . LEU A 1 176 ? 5.865 -5.034 17.394 1.00 58.47 176 LEU A N 1
ATOM 1393 C CA . LEU A 1 176 ? 6.767 -6.186 17.291 1.00 58.47 176 LEU A CA 1
ATOM 1394 C C . LEU A 1 176 ? 7.649 -6.334 18.538 1.00 58.47 176 LEU A C 1
ATOM 1396 O O . LEU A 1 176 ? 7.887 -7.444 19.001 1.00 58.47 176 LEU A O 1
ATOM 1400 N N . GLN A 1 177 ? 8.120 -5.225 19.113 1.00 58.91 177 GLN A N 1
ATOM 1401 C CA . GLN A 1 177 ? 8.908 -5.253 20.349 1.00 58.91 177 GLN A CA 1
ATOM 1402 C C . GLN A 1 177 ? 8.081 -5.705 21.558 1.00 58.91 177 GLN A C 1
ATOM 1404 O O . GLN A 1 177 ? 8.582 -6.465 22.378 1.00 58.91 177 GLN A O 1
ATOM 1409 N N . GLN A 1 178 ? 6.821 -5.276 21.657 1.00 57.59 178 GLN A N 1
ATOM 1410 C CA . GLN A 1 178 ? 5.920 -5.669 22.745 1.00 57.59 178 GLN A CA 1
ATOM 1411 C C . GLN A 1 178 ? 5.416 -7.112 22.629 1.00 57.59 178 GLN A C 1
ATOM 1413 O O . GLN A 1 178 ? 5.143 -7.722 23.652 1.00 57.59 178 GLN A O 1
ATOM 1418 N N . ALA A 1 179 ? 5.295 -7.664 21.418 1.00 51.66 179 ALA A N 1
ATOM 1419 C CA . ALA A 1 179 ? 4.925 -9.067 21.207 1.00 51.66 179 ALA A CA 1
ATOM 1420 C C . ALA A 1 179 ? 6.059 -10.055 21.557 1.00 51.66 179 ALA A C 1
ATOM 1422 O O . ALA A 1 179 ? 5.796 -11.228 21.805 1.00 51.66 179 ALA A O 1
ATOM 1423 N N . ASN A 1 180 ? 7.308 -9.575 21.591 1.00 42.88 180 ASN A N 1
ATOM 1424 C CA . ASN A 1 180 ? 8.505 -10.346 21.941 1.00 42.88 180 ASN A CA 1
ATOM 1425 C C . ASN A 1 180 ? 8.926 -10.207 23.426 1.00 42.88 180 ASN A C 1
ATOM 1427 O O . ASN A 1 180 ? 9.997 -10.694 23.797 1.00 42.88 180 ASN A O 1
ATOM 1431 N N . MET A 1 181 ? 8.114 -9.543 24.263 1.00 40.50 181 MET A N 1
ATOM 1432 C CA . MET A 1 181 ? 8.249 -9.475 25.730 1.00 40.50 181 MET A CA 1
ATOM 1433 C C . MET A 1 181 ? 7.180 -10.326 26.412 1.00 40.50 181 MET A C 1
ATOM 1435 O O . MET A 1 181 ? 7.520 -10.949 27.442 1.00 40.50 181 MET A O 1
#

Organism: NCBI:txid637853

Nearest PDB structures (foldseek):
  8fbj-assembly1_A  TM=4.729E-01  e=3.563E-01  synthetic construct
  2fbn-assembly1_B  TM=4.258E-01  e=1.509E+00  Plasmodium falciparum
  4k6j-assembly1_A  TM=2.398E-01  e=1.920E+00  Homo sapiens

Radius of gyration: 15.83 Å; Cα contacts (8 Å, |Δi|>4): 175; chains: 1; bounding box: 40×29×50 Å

Foldseek 3Di:
DVVLVVLQVVLVPAPLVDGPLVVLLVDVSLLDLVLLLDAADQSNLSSLSSLLSSLVVQCVVCVNVVRADDPSVLVSLVSVLVSLLVSLVNDDFDQDFDHPDDTDPPDRHDSCVSCQSSLSSLLSSLLNCCPDPCVVVSLVSNVSSCVSDPPPDDVVVSNCVVDVPCSSNVSSVVVNVVVVD

Solvent-accessible surface area (backbone atoms only — not comparable to full-atom values): 10671 Å² total; per-residue (Å²): 111,77,66,52,54,53,50,31,56,62,56,62,71,58,49,65,93,69,65,58,61,73,64,55,74,67,38,64,78,84,66,42,65,70,56,73,66,50,71,75,44,72,39,41,52,47,48,29,43,48,51,24,40,49,42,51,49,51,37,54,74,12,60,72,70,74,41,83,64,58,70,70,59,45,55,46,51,56,52,50,43,54,50,51,61,70,31,57,87,72,63,64,68,60,52,71,67,74,66,94,91,59,91,61,87,89,56,84,46,63,40,58,71,70,39,42,43,49,52,50,30,54,34,36,42,42,41,70,34,58,89,43,99,58,36,90,52,38,62,64,47,55,59,57,55,55,72,76,51,58,93,91,55,60,61,69,59,53,46,41,73,74,37,85,73,50,59,39,51,52,51,39,50,50,50,56,55,62,76,75,107